Protein AF-A0A2L0F8C8-F1 (afdb_monomer_lite)

Sequence (276 aa):
MSGEAKLGRLFKSALGHYLERQRAKPGRITRTAYDDYVQSSTEVARAVSYPSLGALLGFYDQLAVEVITDQASAGVGPLSLQVHLAHSGDGFVWALKQPAPLTHADTLSLTGRTYLDIGFDDGAAPSMGVVRLELTLQAVAGPVRARVRVNVTANNLSEREFSVAVRKAQGQEPAVDAYDRCYPSGSRIHPAKVKHLLGYWSYTHKLHLDFENVAVIVPPGQMVCFNASDDYILVERGKVVWSSRAYWEQMYLKPHSGPKRTAEDPKPDAKLEYDD

Secondary structure (DSSP, 8-state):
--THHHHHHHHHHHHHHHHHHTTS-S--EEEEEEEEEEEESSSEEEEE--GGGHHHHHH-SEEEEEEEEEEEEEEES--EEEEEEEEESSSSS-EEPSS--SEEESS--SSS-EEPP-EEE-SSS---SEEEEEEEEE-SEEEEEEEEEEEEEEE-HHHHHHHHHHHHHTT----TT---EEEETT-EE-GGGGHHHHHHHHHTT--EEETTTTEEEPPTTEEEEE-TTS-EEEEETTEEEEEHHHHHHHHTT----SPPPPTTSPPP-GGGGS--

pLDDT: mean 73.41, std 19.13, range [30.48, 98.0]

Foldseek 3Di:
DDPVVVVVVVVCVVVVVVVVVVPPPQDKDKDWQDWFKFKDQKFKGKDKGDQVCFLVQLVFLKKKKKKKKDQKDDPDAFKKKFKFKWADLVVPDIDTDPPDDQWMDRHADNHGMDITPIGMRPSPDRGNRTMMIMMMIGGPIGIIMMGMIMMMIGGHLPVVVVVCVVCVVVVNHPPQPDQNAKAAAQGWAQCVLVVQCQVVCVVVVQWDADPVVNTTGHGPQWMWTAGPVSKIFIAGVNRTDDTPVVLVCVVVDDDDDDDDDDPPDDDRDPVSPPPD

Radius of gyration: 23.47 Å; chains: 1; bounding box: 48×79×63 Å

Structure (mmCIF, N/CA/C/O backbone):
data_AF-A0A2L0F8C8-F1
#
_entry.id   AF-A0A2L0F8C8-F1
#
loop_
_atom_site.group_PDB
_atom_site.id
_atom_site.type_symbol
_atom_site.label_atom_id
_atom_site.label_alt_id
_atom_site.label_comp_id
_atom_site.label_asym_id
_atom_site.label_entity_id
_atom_site.label_seq_id
_atom_site.pdbx_PDB_ins_code
_atom_site.Cartn_x
_atom_site.Cartn_y
_atom_site.Cartn_z
_atom_site.occupancy
_atom_site.B_iso_or_equiv
_atom_site.auth_seq_id
_atom_site.auth_comp_id
_atom_site.auth_asym_id
_atom_site.auth_atom_id
_atom_site.pdbx_PDB_model_num
ATOM 1 N N . MET A 1 1 ? -23.213 -44.391 9.505 1.00 51.56 1 MET A N 1
ATOM 2 C CA . MET A 1 1 ? -22.798 -43.350 10.475 1.00 51.56 1 MET A CA 1
ATOM 3 C C . MET A 1 1 ? -22.978 -41.990 9.814 1.00 51.56 1 MET A C 1
ATOM 5 O O . MET A 1 1 ? -22.459 -41.784 8.727 1.00 51.56 1 MET A O 1
ATOM 9 N N . SER A 1 2 ? -23.835 -41.164 10.420 1.00 49.12 2 SER A N 1
ATOM 10 C CA . SER A 1 2 ? -24.580 -40.040 9.824 1.00 49.12 2 SER A CA 1
ATOM 11 C C . SER A 1 2 ? -23.709 -38.842 9.403 1.00 49.12 2 SER A C 1
ATOM 13 O O . SER A 1 2 ? -22.845 -38.389 10.157 1.00 49.12 2 SER A O 1
ATOM 15 N N . GLY A 1 3 ? -23.980 -38.306 8.205 1.00 43.91 3 GLY A N 1
ATOM 16 C CA . GLY A 1 3 ? -23.366 -37.092 7.651 1.00 43.91 3 GLY A CA 1
ATOM 17 C C . GLY A 1 3 ? -23.665 -35.807 8.436 1.00 43.91 3 GLY A C 1
ATOM 18 O O . GLY A 1 3 ? -22.929 -34.829 8.300 1.00 43.91 3 GLY A O 1
ATOM 19 N N . GLU A 1 4 ? -24.651 -35.817 9.337 1.00 42.72 4 GLU A N 1
ATOM 20 C CA . GLU A 1 4 ? -24.971 -34.673 10.204 1.00 42.72 4 GLU A CA 1
ATOM 21 C C . GLU A 1 4 ? -23.859 -34.386 11.221 1.00 42.72 4 GLU A C 1
ATOM 23 O O . GLU A 1 4 ? -23.567 -33.230 11.533 1.00 42.72 4 GLU A O 1
ATOM 28 N N . ALA A 1 5 ? -23.144 -35.421 11.674 1.00 48.31 5 ALA A N 1
ATOM 29 C CA . ALA A 1 5 ? -22.034 -35.256 12.611 1.00 48.31 5 ALA A CA 1
ATOM 30 C C . ALA A 1 5 ? -20.822 -34.533 11.985 1.00 48.31 5 ALA A C 1
ATOM 32 O O . ALA A 1 5 ? -19.991 -33.976 12.708 1.00 48.31 5 ALA A O 1
ATOM 33 N N . LYS A 1 6 ? -20.715 -34.523 10.647 1.00 47.00 6 LYS A N 1
ATOM 34 C CA . LYS A 1 6 ? -19.622 -33.875 9.903 1.00 47.00 6 LYS A CA 1
ATOM 35 C C . LYS A 1 6 ? -19.911 -32.387 9.663 1.00 47.00 6 LYS A C 1
ATOM 37 O O . LYS A 1 6 ? -19.021 -31.560 9.851 1.00 47.00 6 LYS A O 1
ATOM 42 N N . LEU A 1 7 ? -21.168 -32.044 9.367 1.00 41.94 7 LEU A N 1
ATOM 43 C CA . LEU A 1 7 ? -21.651 -30.660 9.256 1.00 41.94 7 LEU A CA 1
ATOM 44 C C . LEU A 1 7 ? -21.596 -29.915 10.600 1.00 41.94 7 LEU A C 1
ATOM 46 O O . LEU A 1 7 ? -21.119 -28.783 10.654 1.00 41.94 7 LEU A O 1
ATOM 50 N N . GLY A 1 8 ? -21.961 -30.577 11.704 1.00 39.66 8 GLY A N 1
ATOM 51 C CA . GLY A 1 8 ? -21.869 -29.988 13.045 1.00 39.66 8 GLY A CA 1
ATOM 52 C C . GLY A 1 8 ? -20.437 -29.661 13.499 1.00 39.66 8 GLY A C 1
ATOM 53 O O . GLY A 1 8 ? -20.232 -28.704 14.248 1.00 39.66 8 GLY A O 1
ATOM 54 N N . ARG A 1 9 ? -19.422 -30.407 13.030 1.00 46.31 9 ARG A N 1
ATOM 55 C CA . ARG A 1 9 ? -18.002 -30.104 13.313 1.00 46.31 9 ARG A CA 1
ATOM 56 C C . ARG A 1 9 ? -17.468 -28.941 12.480 1.00 46.31 9 ARG A C 1
ATOM 58 O O . ARG A 1 9 ? -16.716 -28.132 13.014 1.00 46.31 9 ARG A O 1
ATOM 65 N N . LEU A 1 10 ? -17.880 -28.828 11.216 1.00 46.28 10 LEU A N 1
ATOM 66 C CA . LEU A 1 10 ? -17.498 -27.706 10.351 1.00 46.28 10 LEU A CA 1
ATOM 67 C C . LEU A 1 10 ? -18.102 -26.384 10.844 1.00 46.28 10 LEU A C 1
ATOM 69 O O . LEU A 1 10 ? -17.386 -25.391 10.939 1.00 46.28 10 LEU A O 1
ATOM 73 N N . PHE A 1 11 ? -19.368 -26.388 11.276 1.00 38.88 11 PHE A N 1
ATOM 74 C CA . PHE A 1 11 ? -20.002 -25.201 11.863 1.00 38.88 11 PHE A CA 1
ATOM 75 C C . PHE A 1 11 ? -19.351 -24.769 13.184 1.00 38.88 11 PHE A C 1
ATOM 77 O O . PHE A 1 11 ? -19.119 -23.581 13.388 1.00 38.88 11 PHE A O 1
ATOM 84 N N . LYS A 1 12 ? -18.987 -25.712 14.066 1.00 41.88 12 LYS A N 1
ATOM 85 C CA . LYS A 1 12 ? -18.274 -25.389 15.318 1.00 41.88 12 LYS A CA 1
ATOM 86 C C . LYS A 1 12 ? -16.856 -24.858 15.081 1.00 41.88 12 LYS A C 1
ATOM 88 O O . LYS A 1 12 ? -16.416 -23.997 15.833 1.00 41.88 12 LYS A O 1
ATOM 93 N N . SER A 1 13 ? -16.163 -25.322 14.040 1.00 51.50 13 SER A N 1
ATOM 94 C CA . SER A 1 13 ? -14.844 -24.804 13.644 1.00 51.50 13 SER A CA 1
ATOM 95 C C . SER A 1 13 ? -14.936 -23.394 13.051 1.00 51.50 13 SER A C 1
ATOM 97 O O . SER A 1 13 ? -14.179 -22.514 13.456 1.00 51.50 13 SER A O 1
ATOM 99 N N . ALA A 1 14 ? -15.900 -23.141 12.161 1.00 42.62 14 ALA A N 1
ATOM 100 C CA . ALA A 1 14 ? -16.107 -21.821 11.569 1.00 42.62 14 ALA A CA 1
ATOM 101 C C . ALA A 1 14 ? -16.567 -20.784 12.609 1.00 42.62 14 ALA A C 1
ATOM 103 O O . ALA A 1 14 ? -16.044 -19.672 12.634 1.00 42.62 14 ALA A O 1
ATOM 104 N N . LEU A 1 15 ? -17.483 -21.164 13.509 1.00 40.47 15 LEU A N 1
ATOM 105 C CA . LEU A 1 15 ? -17.946 -20.307 14.602 1.00 40.47 15 LEU A CA 1
ATOM 106 C C . LEU A 1 15 ? -16.853 -20.093 15.661 1.00 40.47 15 LEU A C 1
ATOM 108 O O . LEU A 1 15 ? -16.715 -18.989 16.175 1.00 40.47 15 LEU A O 1
ATOM 112 N N . GLY A 1 16 ? -16.036 -21.114 15.941 1.00 37.72 16 GLY A N 1
ATOM 113 C CA . GLY A 1 16 ? -14.858 -21.001 16.803 1.00 37.72 16 GLY A CA 1
ATOM 114 C C . GLY A 1 16 ? -13.851 -19.996 16.250 1.00 37.72 16 GLY A C 1
ATOM 115 O O . GLY A 1 16 ? -13.506 -19.042 16.937 1.00 37.72 16 GLY A O 1
ATOM 116 N N . HIS A 1 17 ? -13.487 -20.117 14.970 1.00 48.19 17 HIS A N 1
ATOM 117 C CA . HIS A 1 17 ? -12.633 -19.135 14.303 1.00 48.19 17 HIS A CA 1
ATOM 118 C C . HIS A 1 17 ? -13.279 -17.748 14.212 1.00 48.19 17 HIS A C 1
ATOM 120 O O . HIS A 1 17 ? -12.558 -16.763 14.269 1.00 48.19 17 HIS A O 1
ATOM 126 N N . TYR A 1 18 ? -14.601 -17.631 14.076 1.00 40.94 18 TYR A N 1
ATOM 127 C CA . TYR A 1 18 ? -15.303 -16.342 14.069 1.00 40.94 18 TYR A CA 1
ATOM 128 C C . TYR A 1 18 ? -15.310 -15.658 15.448 1.00 40.94 18 TYR A C 1
ATOM 130 O O . TYR A 1 18 ? -15.108 -14.451 15.556 1.00 40.94 18 TYR A O 1
ATOM 138 N N . LEU A 1 19 ? -15.483 -16.421 16.526 1.00 40.16 19 LEU A N 1
ATOM 139 C CA . LEU A 1 19 ? -15.428 -15.897 17.894 1.00 40.16 19 LEU A CA 1
ATOM 140 C C . LEU A 1 19 ? -13.991 -15.589 18.340 1.00 40.16 19 LEU A C 1
ATOM 142 O O . LEU A 1 19 ? -13.767 -14.673 19.129 1.00 40.16 19 LEU A O 1
ATOM 146 N N . GLU A 1 20 ? -13.007 -16.308 17.804 1.00 45.44 20 GLU A N 1
ATOM 147 C CA . GLU A 1 20 ? -11.587 -16.002 17.987 1.00 45.44 20 GLU A CA 1
ATOM 148 C C . GLU A 1 20 ? -11.155 -14.788 17.134 1.00 45.44 20 GLU A C 1
ATOM 150 O O . GLU A 1 20 ? -10.360 -13.975 17.606 1.00 45.44 20 GLU A O 1
ATOM 155 N N . ARG A 1 21 ? -11.775 -14.574 15.955 1.00 51.28 21 ARG A N 1
ATOM 156 C CA . ARG A 1 21 ? -11.678 -13.334 15.147 1.00 51.28 21 ARG A CA 1
ATOM 157 C C . ARG A 1 21 ? -12.181 -12.106 15.915 1.00 51.28 21 ARG A C 1
ATOM 159 O O . ARG A 1 21 ? -11.487 -11.102 15.944 1.00 51.28 21 ARG A O 1
ATOM 166 N N . GLN A 1 22 ? -13.299 -12.217 16.636 1.00 43.16 22 GLN A N 1
ATOM 167 C CA . GLN A 1 22 ? -13.868 -11.134 17.464 1.00 43.16 22 GLN A CA 1
ATOM 168 C C . GLN A 1 22 ? -12.985 -10.718 18.661 1.00 43.16 22 GLN A C 1
ATOM 170 O O . GLN A 1 22 ? -13.198 -9.660 19.254 1.00 43.16 22 GLN A O 1
ATOM 175 N N . ARG A 1 23 ? -12.000 -11.541 19.054 1.00 42.16 23 ARG A N 1
ATOM 176 C CA . ARG A 1 23 ? -11.032 -11.204 20.115 1.00 42.16 23 ARG A CA 1
ATOM 177 C C . ARG A 1 23 ? -9.806 -10.450 19.602 1.00 42.16 23 ARG A C 1
ATOM 179 O O . ARG A 1 23 ? -9.078 -9.878 20.419 1.00 42.16 23 ARG A O 1
ATOM 186 N N . ALA A 1 24 ? -9.568 -10.417 18.291 1.00 45.69 24 ALA A N 1
ATOM 187 C CA . ALA A 1 24 ? -8.575 -9.522 17.721 1.00 45.69 24 ALA A CA 1
ATOM 188 C C . ALA A 1 24 ? -9.103 -8.088 17.859 1.00 45.69 24 ALA A C 1
ATOM 190 O O . ALA A 1 24 ? -10.195 -7.767 17.403 1.00 45.69 24 ALA A O 1
ATOM 191 N N . LYS A 1 25 ? -8.360 -7.218 18.553 1.00 47.25 25 LYS A N 1
ATOM 192 C CA . LYS A 1 25 ? -8.719 -5.796 18.650 1.00 47.25 25 LYS A CA 1
ATOM 193 C C . LYS A 1 25 ? -8.956 -5.245 17.233 1.00 47.25 25 LYS A C 1
ATOM 195 O O . LYS A 1 25 ? -8.130 -5.560 16.375 1.00 47.25 25 LYS A O 1
ATOM 200 N N . PRO A 1 26 ? -9.983 -4.398 17.001 1.00 49.91 26 PRO A N 1
ATOM 201 C CA . PRO A 1 26 ? -10.123 -3.654 15.751 1.00 49.91 26 PRO A CA 1
ATOM 202 C C . PRO A 1 26 ? -8.857 -2.818 15.597 1.00 49.91 26 PRO A C 1
ATOM 204 O O . PRO A 1 26 ? -8.626 -1.842 16.313 1.00 49.91 26 PRO A O 1
ATOM 207 N N . GLY A 1 27 ? -7.949 -3.328 14.781 1.00 57.44 27 GLY A N 1
ATOM 208 C CA . GLY A 1 27 ? -6.543 -3.010 14.880 1.00 57.44 27 GLY A CA 1
ATOM 209 C C . GLY A 1 27 ? -6.015 -2.815 13.488 1.00 57.44 27 GLY A C 1
ATOM 210 O O . GLY A 1 27 ? -5.897 -3.768 12.721 1.00 57.44 27 GLY A O 1
ATOM 211 N N . ARG A 1 28 ? -5.682 -1.564 13.184 1.00 65.88 28 ARG A N 1
ATOM 212 C CA . ARG A 1 28 ? -4.847 -1.230 12.042 1.00 65.88 28 ARG A CA 1
ATOM 213 C C . ARG A 1 28 ? -3.575 -2.070 12.120 1.00 65.88 28 ARG A C 1
ATOM 215 O O . ARG A 1 28 ? -2.872 -2.024 13.132 1.00 65.88 28 ARG A O 1
ATOM 222 N N . ILE A 1 29 ? -3.260 -2.801 11.059 1.00 78.00 29 ILE A N 1
ATOM 223 C CA . ILE A 1 29 ? -1.969 -3.480 10.930 1.00 78.00 29 ILE A CA 1
ATOM 224 C C . ILE A 1 29 ? -1.134 -2.763 9.883 1.00 78.00 29 ILE A C 1
ATOM 226 O O . ILE A 1 29 ? -1.661 -2.340 8.862 1.00 78.00 29 ILE A O 1
ATOM 230 N N . THR A 1 30 ? 0.169 -2.641 10.123 1.00 81.62 30 THR A N 1
ATOM 231 C CA . THR A 1 30 ? 1.127 -2.206 9.102 1.00 81.62 30 THR A CA 1
ATOM 232 C C . THR A 1 30 ? 2.193 -3.284 8.951 1.00 81.62 30 THR A C 1
ATOM 234 O O . THR A 1 30 ? 2.799 -3.712 9.939 1.00 81.62 30 THR A O 1
ATOM 237 N N . ARG A 1 31 ? 2.386 -3.769 7.722 1.00 87.62 31 ARG A N 1
ATOM 238 C CA . ARG A 1 31 ? 3.306 -4.863 7.383 1.00 87.62 31 ARG A CA 1
ATOM 239 C C . ARG A 1 31 ? 3.990 -4.600 6.050 1.00 87.62 31 ARG A C 1
ATOM 241 O O . ARG A 1 31 ? 3.380 -4.068 5.132 1.00 87.62 31 ARG A O 1
ATOM 248 N N . THR A 1 32 ? 5.235 -5.040 5.927 1.00 92.50 32 THR A N 1
ATOM 249 C CA . THR A 1 32 ? 5.913 -5.108 4.631 1.00 92.50 32 THR A CA 1
ATOM 250 C C . THR A 1 32 ? 5.431 -6.352 3.891 1.00 92.50 32 THR A C 1
ATOM 252 O O . THR A 1 32 ? 5.627 -7.471 4.363 1.00 92.50 32 THR A O 1
ATOM 255 N N . ALA A 1 33 ? 4.760 -6.147 2.760 1.00 92.75 33 ALA A N 1
ATOM 256 C CA . ALA A 1 33 ? 4.186 -7.203 1.932 1.00 92.75 33 ALA A CA 1
ATOM 257 C C . ALA A 1 33 ? 5.151 -7.729 0.862 1.00 92.75 33 ALA A C 1
ATOM 259 O O . ALA A 1 33 ? 4.957 -8.834 0.353 1.00 92.75 33 ALA A O 1
ATOM 260 N N . TYR A 1 34 ? 6.182 -6.946 0.541 1.00 96.56 34 TYR A N 1
ATOM 261 C CA . TYR A 1 34 ? 7.245 -7.284 -0.402 1.00 96.56 34 TYR A CA 1
ATOM 262 C C . TYR A 1 34 ? 8.482 -6.414 -0.106 1.00 96.56 34 TYR A C 1
ATOM 264 O O . TYR A 1 34 ? 8.320 -5.227 0.171 1.00 96.56 34 TYR A O 1
ATOM 272 N N . ASP A 1 35 ? 9.695 -6.971 -0.127 1.00 97.06 35 ASP A N 1
ATOM 273 C CA . ASP A 1 35 ? 10.974 -6.225 -0.099 1.00 97.06 35 ASP A CA 1
ATOM 274 C C . ASP A 1 35 ? 12.034 -7.075 -0.798 1.00 97.06 35 ASP A C 1
ATOM 276 O O . ASP A 1 35 ? 12.758 -7.830 -0.152 1.00 97.06 35 ASP A O 1
ATOM 280 N N . ASP A 1 36 ? 12.053 -7.010 -2.126 1.00 98.00 36 ASP A N 1
ATOM 281 C CA . ASP A 1 36 ? 13.007 -7.751 -2.950 1.00 98.00 36 ASP A CA 1
ATOM 282 C C . ASP A 1 36 ? 13.162 -7.090 -4.331 1.00 98.00 36 ASP A C 1
ATOM 284 O O . ASP A 1 36 ? 12.543 -6.065 -4.638 1.00 98.00 36 ASP A O 1
ATOM 288 N N . TYR A 1 37 ? 14.000 -7.664 -5.187 1.00 97.69 37 TYR A N 1
ATOM 289 C CA . TYR A 1 37 ? 14.116 -7.279 -6.582 1.00 97.69 37 TYR A CA 1
ATOM 290 C C . TYR A 1 37 ? 12.960 -7.824 -7.414 1.00 97.69 37 TYR A C 1
ATOM 292 O O . TYR A 1 37 ? 12.584 -8.988 -7.320 1.00 97.69 37 TYR A O 1
ATOM 300 N N . VAL A 1 38 ? 12.439 -6.976 -8.292 1.00 97.56 38 VAL A N 1
ATOM 301 C CA . VAL A 1 38 ? 11.607 -7.368 -9.428 1.00 97.56 38 VAL A CA 1
ATOM 302 C C . VAL A 1 38 ? 12.488 -7.214 -10.661 1.00 97.56 38 VAL A C 1
ATOM 304 O O . VAL A 1 38 ? 12.920 -6.104 -10.970 1.00 97.56 38 VAL A O 1
ATOM 307 N N . GLN A 1 39 ? 12.838 -8.320 -11.319 1.00 97.75 39 GLN A N 1
ATOM 308 C CA . GLN A 1 39 ? 13.790 -8.302 -12.431 1.00 97.75 39 GLN A CA 1
ATOM 309 C C . GLN A 1 39 ? 13.471 -9.338 -13.507 1.00 97.75 39 GLN A C 1
ATOM 311 O O . GLN A 1 39 ? 12.926 -10.401 -13.213 1.00 97.75 39 GLN A O 1
ATOM 316 N N . SER A 1 40 ? 13.834 -9.022 -14.747 1.00 97.62 40 SER A N 1
ATOM 317 C CA . SER A 1 40 ? 13.716 -9.899 -15.911 1.00 97.62 40 SER A CA 1
ATOM 318 C C . SER A 1 40 ? 14.827 -9.595 -16.915 1.00 97.62 40 SER A C 1
ATOM 320 O O . SER A 1 40 ? 15.337 -8.476 -16.983 1.00 97.62 40 SER A O 1
ATOM 322 N N . SER A 1 41 ? 15.197 -10.592 -17.719 1.00 97.00 41 SER A N 1
ATOM 323 C CA . SER A 1 41 ? 16.043 -10.398 -18.903 1.00 97.00 41 SER A CA 1
ATOM 324 C C . SER A 1 41 ? 15.287 -9.765 -20.080 1.00 97.00 41 SER A C 1
ATOM 326 O O . SER A 1 41 ? 15.913 -9.377 -21.065 1.00 97.00 41 SER A O 1
ATOM 328 N N . THR A 1 42 ? 13.961 -9.659 -19.975 1.00 97.06 42 THR A N 1
ATOM 329 C CA . THR A 1 42 ? 13.048 -9.045 -20.947 1.00 97.06 42 THR A CA 1
ATOM 330 C C . THR A 1 42 ? 12.446 -7.752 -20.393 1.00 97.06 42 THR A C 1
ATOM 332 O O . THR A 1 42 ? 12.726 -7.358 -19.261 1.00 97.06 42 THR A O 1
ATOM 335 N N . GLU A 1 43 ? 11.587 -7.113 -21.184 1.00 96.19 43 GLU A N 1
ATOM 336 C CA . GLU A 1 43 ? 10.966 -5.817 -20.909 1.00 96.19 43 GLU A CA 1
ATOM 337 C C . GLU A 1 43 ? 9.880 -5.831 -19.832 1.00 96.19 43 GLU A C 1
ATOM 339 O O . GLU A 1 43 ? 9.435 -4.765 -19.412 1.00 96.19 43 GLU A O 1
ATOM 344 N N . VAL A 1 44 ? 9.466 -7.012 -19.363 1.00 97.31 44 VAL A N 1
ATOM 345 C CA . VAL A 1 44 ? 8.458 -7.174 -18.309 1.00 97.31 44 VAL A CA 1
ATOM 346 C C . VAL A 1 44 ? 8.973 -8.124 -17.236 1.00 97.31 44 VAL A C 1
ATOM 348 O O . VAL A 1 44 ? 9.382 -9.249 -17.521 1.00 97.31 44 VAL A O 1
ATOM 351 N N . ALA A 1 45 ? 8.874 -7.694 -15.981 1.00 97.62 45 ALA A N 1
ATOM 352 C CA . ALA A 1 45 ? 9.079 -8.519 -14.800 1.00 97.62 45 ALA A CA 1
ATOM 353 C C . ALA A 1 45 ? 7.823 -8.499 -13.922 1.00 97.62 45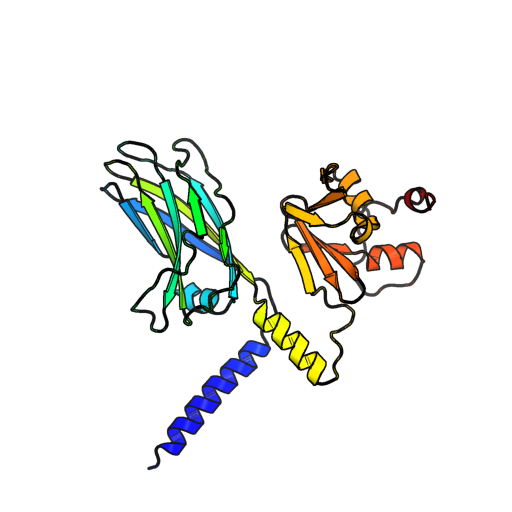 ALA A C 1
ATOM 355 O O . ALA A 1 45 ? 7.191 -7.458 -13.739 1.00 97.62 45 ALA A O 1
ATOM 356 N N . ARG A 1 46 ? 7.460 -9.659 -13.369 1.00 97.44 46 ARG A N 1
ATOM 357 C CA . ARG A 1 46 ? 6.299 -9.813 -12.485 1.00 97.44 46 ARG A CA 1
ATOM 358 C C . ARG A 1 46 ? 6.725 -10.387 -11.147 1.00 97.44 46 ARG A C 1
ATOM 360 O O . ARG A 1 46 ? 7.561 -11.285 -11.100 1.00 97.44 46 ARG A O 1
ATOM 367 N N . ALA A 1 47 ? 6.112 -9.899 -10.080 1.00 97.06 47 ALA A N 1
ATOM 368 C CA . ALA A 1 47 ? 6.283 -10.434 -8.739 1.00 97.06 47 ALA A CA 1
ATOM 369 C C . ALA A 1 47 ? 4.956 -10.409 -7.980 1.00 97.06 47 ALA A C 1
ATOM 371 O O . ALA A 1 47 ? 4.017 -9.705 -8.355 1.00 97.06 47 ALA A O 1
ATOM 372 N N . VAL A 1 48 ? 4.886 -11.186 -6.903 1.00 96.31 48 VAL A N 1
ATOM 373 C CA . VAL A 1 48 ? 3.733 -11.212 -6.003 1.00 96.31 48 VAL A CA 1
ATOM 374 C C . VAL A 1 48 ? 4.183 -11.002 -4.564 1.00 96.31 48 VAL A C 1
ATOM 376 O O . VAL A 1 48 ? 5.283 -11.409 -4.189 1.00 96.31 48 VAL A O 1
ATOM 379 N N . SER A 1 49 ? 3.332 -10.376 -3.749 1.00 94.12 49 SER A N 1
ATOM 380 C CA . SER A 1 49 ? 3.564 -10.252 -2.303 1.00 94.12 49 SER A CA 1
ATOM 381 C C . SER A 1 49 ? 3.742 -11.612 -1.620 1.00 94.12 49 SER A C 1
ATOM 383 O O . SER A 1 49 ? 3.262 -12.632 -2.119 1.00 94.12 49 SER A O 1
ATOM 385 N N . TYR A 1 50 ? 4.342 -11.621 -0.426 1.00 91.69 50 TYR A N 1
ATOM 386 C CA . TYR A 1 50 ? 4.550 -12.845 0.350 1.00 91.69 50 TYR A CA 1
ATOM 387 C C . TYR A 1 50 ? 3.243 -13.639 0.560 1.00 91.69 50 TYR A C 1
ATOM 389 O O . TYR A 1 50 ? 2.296 -13.103 1.145 1.00 91.69 50 TYR A O 1
ATOM 397 N N . PRO A 1 51 ? 3.183 -14.930 0.165 1.00 87.44 51 PRO A N 1
ATOM 398 C CA . PRO A 1 51 ? 1.966 -15.740 0.282 1.00 87.44 51 PRO A CA 1
ATOM 399 C C . PRO A 1 51 ? 1.439 -15.871 1.715 1.00 87.44 51 PRO A C 1
ATOM 401 O O . PRO A 1 51 ? 0.232 -15.955 1.929 1.00 87.44 51 PRO A O 1
ATOM 404 N N . SER A 1 52 ? 2.333 -15.836 2.709 1.00 83.88 52 SER A N 1
ATOM 405 C CA . SER A 1 52 ? 1.990 -15.905 4.136 1.00 83.88 52 SER A CA 1
ATOM 406 C C . SER A 1 52 ? 1.101 -14.754 4.608 1.00 83.88 52 SER A C 1
ATOM 408 O O . SER A 1 52 ? 0.419 -14.883 5.623 1.00 83.88 52 SER A O 1
ATOM 410 N N . LEU A 1 53 ? 1.078 -13.640 3.874 1.00 85.31 53 LEU A N 1
ATOM 411 C CA . LEU A 1 53 ? 0.228 -12.497 4.176 1.00 85.31 53 LEU A CA 1
ATOM 412 C C . LEU A 1 53 ? -1.130 -12.579 3.487 1.00 85.31 53 LEU A C 1
ATOM 414 O O . LEU A 1 53 ? -1.994 -11.777 3.813 1.00 85.31 53 LEU A O 1
ATOM 418 N N . GLY A 1 54 ? -1.366 -13.525 2.575 1.00 85.62 54 GLY A N 1
ATOM 419 C CA . GLY A 1 54 ? -2.534 -13.433 1.705 1.00 85.62 54 GLY A CA 1
ATOM 420 C C . GLY A 1 54 ? -3.874 -13.584 2.423 1.00 85.62 54 GLY A C 1
ATOM 421 O O . GLY A 1 54 ? -4.808 -12.825 2.164 1.00 85.62 54 GLY A O 1
ATOM 422 N N . ALA A 1 55 ? -3.953 -14.506 3.386 1.00 82.69 55 ALA A N 1
ATOM 423 C CA . ALA A 1 55 ? -5.127 -14.646 4.249 1.00 82.69 55 ALA A CA 1
ATOM 424 C C . ALA A 1 55 ? -5.280 -13.453 5.205 1.00 82.69 55 ALA A C 1
ATOM 426 O O . ALA A 1 55 ? -6.395 -13.044 5.512 1.00 82.69 55 ALA A O 1
ATOM 427 N N . LEU A 1 56 ? -4.159 -12.876 5.658 1.00 81.19 56 LEU A N 1
ATOM 428 C CA . LEU A 1 56 ? -4.175 -11.701 6.523 1.00 81.19 56 LEU A CA 1
ATOM 429 C C . LEU A 1 56 ? -4.663 -10.467 5.762 1.00 81.19 56 LEU A C 1
ATOM 431 O O . LEU A 1 56 ? -5.487 -9.741 6.285 1.00 81.19 56 LEU A O 1
ATOM 435 N N . LEU A 1 57 ? -4.189 -10.232 4.539 1.00 83.81 57 LEU A N 1
ATOM 436 C CA . LEU A 1 57 ? -4.624 -9.112 3.705 1.00 83.81 57 LEU A CA 1
ATOM 437 C C . LEU A 1 57 ? -6.081 -9.272 3.268 1.00 83.81 57 LEU A C 1
ATOM 439 O O . LEU A 1 57 ? -6.815 -8.293 3.263 1.00 83.81 57 LEU A O 1
ATOM 443 N N . GLY A 1 58 ? -6.510 -10.500 2.960 1.00 83.00 58 GLY A N 1
ATOM 444 C CA . GLY A 1 58 ? -7.898 -10.797 2.600 1.00 83.00 58 GLY A CA 1
ATOM 445 C C . GLY A 1 58 ? -8.889 -10.708 3.759 1.00 83.00 58 GLY A C 1
ATOM 446 O O . GLY A 1 58 ? -10.092 -10.686 3.513 1.00 83.00 58 GLY A O 1
ATOM 447 N N . PHE A 1 59 ? -8.404 -10.641 5.003 1.00 78.00 59 PHE A N 1
ATOM 448 C CA . PHE A 1 59 ? -9.240 -10.432 6.185 1.00 78.00 59 PHE A CA 1
ATOM 449 C C . PHE A 1 59 ? -9.782 -8.999 6.283 1.00 78.00 59 PHE A C 1
ATOM 451 O O . PHE A 1 59 ? -10.859 -8.796 6.838 1.00 78.00 59 PHE A O 1
ATOM 458 N N . TYR A 1 60 ? -9.042 -8.017 5.770 1.00 78.44 60 TYR A N 1
ATOM 459 C CA . TYR A 1 60 ? -9.393 -6.603 5.867 1.00 78.44 60 TYR A CA 1
ATOM 460 C C . TYR A 1 60 ? -10.165 -6.147 4.630 1.00 78.44 60 TYR A C 1
ATOM 462 O O . TYR A 1 60 ? -9.911 -6.620 3.521 1.00 78.44 60 TYR A O 1
ATOM 470 N N . ASP A 1 61 ? -11.103 -5.221 4.824 1.00 72.44 61 ASP A N 1
ATOM 471 C CA . ASP A 1 61 ? -11.884 -4.638 3.734 1.00 72.44 61 ASP A CA 1
ATOM 472 C C . ASP A 1 61 ? -11.166 -3.462 3.065 1.00 72.44 61 ASP A C 1
ATOM 474 O O . ASP A 1 61 ? -11.334 -3.263 1.867 1.00 72.44 61 ASP A O 1
ATOM 478 N N . GLN A 1 62 ? -10.323 -2.737 3.805 1.00 78.12 62 GLN A N 1
ATOM 479 C CA . GLN A 1 62 ? -9.573 -1.587 3.311 1.00 78.12 62 GLN A CA 1
ATOM 480 C C . GLN A 1 62 ? -8.067 -1.791 3.447 1.00 78.12 62 GLN A C 1
ATOM 482 O O . GLN A 1 62 ? -7.552 -2.161 4.508 1.00 78.12 62 GLN A O 1
ATOM 487 N N . LEU A 1 63 ? -7.339 -1.468 2.381 1.00 83.25 63 LEU A N 1
ATOM 488 C CA . LEU A 1 63 ? -5.883 -1.555 2.314 1.00 83.25 63 LEU A CA 1
ATOM 489 C C . LEU A 1 63 ? -5.317 -0.243 1.767 1.00 83.25 63 LEU A C 1
ATOM 491 O O . LEU A 1 63 ? -5.722 0.216 0.709 1.00 83.25 63 LEU A O 1
ATOM 495 N N . ALA A 1 64 ? -4.343 0.339 2.458 1.00 83.25 64 ALA A N 1
ATOM 496 C CA . ALA A 1 64 ? -3.503 1.417 1.950 1.00 83.25 64 ALA A CA 1
ATOM 497 C C . ALA A 1 64 ? -2.106 0.866 1.646 1.00 83.25 64 ALA A C 1
ATOM 499 O O . ALA A 1 64 ? -1.511 0.177 2.480 1.00 83.25 64 ALA A O 1
ATOM 500 N N . VAL A 1 65 ? -1.581 1.166 0.464 1.00 83.69 65 VAL A N 1
ATOM 501 C CA . VAL A 1 65 ? -0.358 0.579 -0.081 1.00 83.69 65 VAL A CA 1
ATOM 502 C C . VAL A 1 65 ? 0.641 1.684 -0.382 1.00 83.69 65 VAL A C 1
ATOM 504 O O . VAL A 1 65 ? 0.436 2.504 -1.268 1.00 83.69 65 VAL A O 1
ATOM 507 N N . GLU A 1 66 ? 1.744 1.687 0.355 1.00 84.94 66 GLU A N 1
ATOM 508 C CA . GLU A 1 66 ? 2.892 2.557 0.119 1.00 84.94 66 GLU A CA 1
ATOM 509 C C . GLU A 1 66 ? 3.972 1.754 -0.611 1.00 84.94 66 GLU A C 1
ATOM 511 O O . GLU A 1 66 ? 4.362 0.669 -0.164 1.00 84.94 66 GLU A O 1
ATOM 516 N N . VAL A 1 67 ? 4.470 2.292 -1.724 1.00 89.31 67 VAL A N 1
ATOM 517 C CA . VAL A 1 67 ? 5.491 1.634 -2.543 1.00 89.31 67 VAL A CA 1
ATOM 518 C C . VAL A 1 67 ? 6.722 2.520 -2.644 1.00 89.31 67 VAL A C 1
ATOM 520 O O . VAL A 1 67 ? 6.650 3.699 -2.990 1.00 89.31 67 VAL A O 1
ATOM 523 N N . ILE A 1 68 ? 7.869 1.918 -2.353 1.00 89.94 68 ILE A N 1
ATOM 524 C CA . ILE A 1 68 ? 9.182 2.536 -2.471 1.00 89.94 68 ILE A CA 1
ATOM 525 C C . ILE A 1 68 ? 9.979 1.710 -3.467 1.00 89.94 68 ILE A C 1
ATOM 527 O O . ILE A 1 68 ? 10.086 0.491 -3.326 1.00 89.94 68 ILE A O 1
ATOM 531 N N . THR A 1 69 ? 10.566 2.377 -4.451 1.00 94.81 69 THR A N 1
ATOM 532 C CA . THR A 1 69 ? 11.447 1.739 -5.429 1.00 94.81 69 THR A CA 1
ATOM 533 C C . THR A 1 69 ? 12.810 2.409 -5.423 1.00 94.81 69 THR A C 1
ATOM 535 O O . THR A 1 69 ? 12.909 3.632 -5.316 1.00 94.81 69 THR A O 1
ATOM 538 N N . ASP A 1 70 ? 13.872 1.619 -5.507 1.00 94.06 70 ASP A N 1
ATOM 539 C CA . ASP A 1 70 ? 15.225 2.111 -5.750 1.00 94.06 70 ASP A CA 1
ATOM 540 C C . ASP A 1 70 ? 16.017 1.127 -6.623 1.00 94.06 70 ASP A C 1
ATOM 542 O O . ASP A 1 70 ? 15.528 0.056 -6.993 1.00 94.06 70 ASP A O 1
ATOM 546 N N . GLN A 1 71 ? 17.227 1.532 -7.027 1.00 94.44 71 GLN A N 1
ATOM 547 C CA . GLN A 1 71 ? 18.115 0.731 -7.883 1.00 94.44 71 GLN A CA 1
ATOM 548 C C . GLN A 1 71 ? 17.428 0.259 -9.174 1.00 94.44 71 GLN A C 1
ATOM 550 O O . GLN A 1 71 ? 17.562 -0.896 -9.588 1.00 94.44 71 GLN A O 1
ATOM 555 N N . ALA A 1 72 ? 16.652 1.159 -9.776 1.00 95.19 72 ALA A N 1
ATOM 556 C CA . ALA A 1 72 ? 15.872 0.877 -10.962 1.00 95.19 72 ALA A CA 1
ATOM 557 C C . ALA A 1 72 ? 16.743 1.000 -12.225 1.00 95.19 72 ALA A C 1
ATOM 559 O O . ALA A 1 72 ? 17.503 1.952 -12.383 1.00 95.19 72 ALA A O 1
ATOM 560 N N . SER A 1 73 ? 16.636 0.038 -13.135 1.00 95.56 73 SER A N 1
ATOM 561 C CA . SER A 1 73 ? 17.347 0.016 -14.411 1.00 95.56 73 SER A CA 1
ATOM 562 C C . SER A 1 73 ? 16.460 -0.566 -15.504 1.00 95.56 73 SER A C 1
ATOM 564 O O . SER A 1 73 ? 15.778 -1.570 -15.280 1.00 95.56 73 SER A O 1
ATOM 566 N N . ALA A 1 74 ? 16.533 0.016 -16.696 1.00 95.69 74 ALA A N 1
ATOM 567 C CA . ALA A 1 74 ? 15.883 -0.481 -17.899 1.00 95.69 74 ALA A CA 1
ATOM 568 C C . ALA A 1 74 ? 16.889 -0.546 -19.049 1.00 95.69 74 ALA A C 1
ATOM 570 O O . ALA A 1 74 ? 17.759 0.319 -19.154 1.00 95.69 74 ALA A O 1
ATOM 571 N N . GLY A 1 75 ? 16.755 -1.553 -19.912 1.00 92.31 75 GLY A N 1
ATOM 572 C CA . GLY A 1 75 ? 17.533 -1.648 -21.143 1.00 92.31 75 GLY A CA 1
ATOM 573 C C . GLY A 1 75 ? 17.206 -0.508 -22.107 1.00 92.31 75 GLY A C 1
ATOM 574 O O . GLY A 1 75 ? 18.109 0.178 -22.580 1.00 92.31 75 GLY A O 1
ATOM 575 N N . VAL A 1 76 ? 15.915 -0.294 -22.384 1.00 93.56 76 VAL A N 1
ATOM 576 C CA . VAL A 1 76 ? 15.427 0.733 -23.312 1.00 93.56 76 VAL A CA 1
ATOM 577 C C . VAL A 1 76 ? 14.145 1.381 -22.785 1.00 93.56 76 VAL A C 1
ATOM 579 O O . VAL A 1 76 ? 13.175 0.696 -22.457 1.00 93.56 76 VAL A O 1
ATOM 582 N N . GLY A 1 77 ? 14.115 2.716 -22.812 1.00 90.88 77 GLY A N 1
ATOM 583 C CA . GLY A 1 77 ? 12.923 3.523 -22.541 1.00 90.88 77 GLY A CA 1
ATOM 584 C C . GLY A 1 77 ? 12.613 3.743 -21.054 1.00 90.88 77 GLY A C 1
ATOM 585 O O . GLY A 1 77 ? 13.380 3.317 -20.187 1.00 90.88 77 GLY A O 1
ATOM 586 N N . PRO A 1 78 ? 11.509 4.453 -20.751 1.00 92.88 78 PRO A N 1
ATOM 587 C CA . PRO A 1 78 ? 11.054 4.659 -19.381 1.00 92.88 78 PRO A CA 1
ATOM 588 C C . PRO A 1 78 ? 10.684 3.329 -18.723 1.00 92.88 78 PRO A C 1
ATOM 590 O O . PRO A 1 78 ? 10.185 2.414 -19.377 1.00 92.88 78 PRO A O 1
ATOM 593 N N . LEU A 1 79 ? 10.926 3.248 -17.417 1.00 94.25 79 LEU A N 1
ATOM 594 C CA . LEU A 1 79 ? 10.580 2.108 -16.579 1.00 94.25 79 LEU A CA 1
ATOM 595 C C . LEU A 1 79 ? 9.348 2.461 -15.750 1.00 94.25 79 LEU A C 1
ATOM 597 O O . LEU A 1 79 ? 9.361 3.468 -15.050 1.00 94.25 79 LEU A O 1
ATOM 601 N N . SER A 1 80 ? 8.318 1.631 -15.795 1.00 94.69 80 SER A N 1
ATOM 602 C CA . SER A 1 80 ? 7.059 1.809 -15.073 1.00 94.69 80 SER A CA 1
ATOM 603 C C . SER A 1 80 ? 6.859 0.693 -14.052 1.00 94.69 80 SER A C 1
ATOM 605 O O . SER A 1 80 ? 7.306 -0.437 -14.267 1.00 94.69 80 SER A O 1
ATOM 607 N N . LEU A 1 81 ? 6.190 1.000 -12.939 1.00 94.88 81 LEU A N 1
ATOM 608 C CA . LEU A 1 81 ? 5.746 0.007 -11.959 1.00 94.88 81 LEU A CA 1
ATOM 609 C C . LEU A 1 81 ? 4.250 0.163 -11.726 1.00 94.88 81 LEU A C 1
ATOM 611 O O . LEU A 1 81 ? 3.772 1.253 -11.417 1.00 94.88 81 LEU A O 1
ATOM 615 N N . GLN A 1 82 ? 3.535 -0.951 -11.812 1.00 94.62 82 GLN A N 1
ATOM 616 C CA . GLN A 1 82 ? 2.121 -1.044 -11.479 1.00 94.62 82 GLN A CA 1
ATOM 617 C C . GLN A 1 82 ? 1.930 -2.035 -10.337 1.00 94.62 82 GLN A C 1
ATOM 619 O O . GLN A 1 82 ? 2.481 -3.139 -10.370 1.00 94.62 82 GLN A O 1
ATOM 624 N N . VAL A 1 83 ? 1.118 -1.661 -9.350 1.00 93.25 83 VAL A N 1
ATOM 625 C CA . VAL A 1 83 ? 0.718 -2.550 -8.258 1.00 93.25 83 VAL A CA 1
ATOM 626 C C . VAL A 1 83 ? -0.787 -2.750 -8.299 1.00 93.25 83 VAL A C 1
ATOM 628 O O . VAL A 1 83 ? -1.569 -1.804 -8.209 1.00 93.25 83 VAL A O 1
ATOM 631 N N . HIS A 1 84 ? -1.185 -4.008 -8.419 1.00 93.19 84 HIS A N 1
ATOM 632 C CA . HIS A 1 84 ? -2.573 -4.432 -8.455 1.00 93.19 84 HIS A CA 1
ATOM 633 C C . HIS A 1 84 ? -2.918 -5.221 -7.201 1.00 93.19 84 HIS A C 1
ATOM 635 O O . HIS A 1 84 ? -2.086 -5.963 -6.678 1.00 93.19 84 HIS A O 1
ATOM 641 N N . LEU A 1 85 ? -4.165 -5.111 -6.753 1.00 91.44 85 LEU A N 1
ATOM 642 C CA . LEU A 1 85 ? -4.722 -6.069 -5.813 1.00 91.44 85 LEU A CA 1
ATOM 643 C C . LEU A 1 85 ? -5.333 -7.228 -6.601 1.00 91.44 85 LEU A C 1
ATOM 645 O O . LEU A 1 85 ? -6.178 -7.003 -7.465 1.00 91.44 85 LEU A O 1
ATOM 649 N N . ALA A 1 86 ? -4.947 -8.458 -6.289 1.00 92.69 86 ALA A N 1
ATOM 650 C CA . ALA A 1 86 ? -5.606 -9.650 -6.801 1.00 92.69 86 ALA A CA 1
ATOM 651 C C . ALA A 1 86 ? -6.237 -10.435 -5.651 1.00 92.69 86 ALA A C 1
ATOM 653 O O . ALA A 1 86 ? -5.647 -10.559 -4.577 1.00 92.69 86 ALA A O 1
ATOM 654 N N . HIS A 1 87 ? -7.426 -10.982 -5.876 1.00 91.44 87 HIS A N 1
ATOM 655 C CA . HIS A 1 87 ? -8.146 -11.794 -4.901 1.00 91.44 87 HIS A CA 1
ATOM 656 C C . HIS A 1 87 ? -8.452 -13.194 -5.441 1.00 91.44 87 HIS A C 1
ATOM 658 O O . HIS A 1 87 ? -8.549 -13.418 -6.649 1.00 91.44 87 HIS A O 1
ATOM 664 N N . SER A 1 88 ? -8.584 -14.146 -4.527 1.00 90.31 88 SER A N 1
ATOM 665 C CA . SER A 1 88 ? -8.888 -15.538 -4.825 1.00 90.31 88 SER A CA 1
ATOM 666 C C . SER A 1 88 ? -9.715 -16.149 -3.698 1.00 90.31 88 SER A C 1
ATOM 668 O O . SER A 1 88 ? -9.520 -15.814 -2.527 1.00 90.31 88 SER A O 1
ATOM 670 N N . GLY A 1 89 ? -10.647 -17.033 -4.054 1.00 87.12 89 GLY A N 1
ATOM 671 C CA . GLY A 1 89 ? -11.394 -17.843 -3.088 1.00 87.12 89 GLY A CA 1
ATOM 672 C C . GLY A 1 89 ? -10.725 -19.180 -2.764 1.00 87.12 89 GLY A C 1
ATOM 673 O O . GLY A 1 89 ? -10.964 -19.743 -1.699 1.00 87.12 89 GLY A O 1
ATOM 674 N N . ASP A 1 90 ? -9.875 -19.680 -3.662 1.00 85.50 90 ASP A N 1
ATOM 675 C CA . ASP A 1 90 ? -9.253 -21.007 -3.582 1.00 85.50 90 ASP A CA 1
ATOM 676 C C . ASP A 1 90 ? -7.714 -20.970 -3.540 1.00 85.50 90 ASP A C 1
ATOM 678 O O . ASP A 1 90 ? -7.077 -21.988 -3.283 1.00 85.50 90 ASP A O 1
ATOM 682 N N . GLY A 1 91 ? -7.109 -19.800 -3.761 1.00 86.00 91 GLY A N 1
ATOM 683 C CA . GLY A 1 91 ? -5.663 -19.605 -3.863 1.00 86.00 91 GLY A CA 1
ATOM 684 C C . GLY A 1 91 ? -5.065 -20.010 -5.218 1.00 86.00 91 GLY A C 1
ATOM 685 O O . GLY A 1 91 ? -3.864 -19.820 -5.423 1.00 86.00 91 GLY A O 1
ATOM 686 N N . PHE A 1 92 ? -5.873 -20.523 -6.151 1.00 85.75 92 PHE A N 1
ATOM 687 C CA . PHE A 1 92 ? -5.436 -21.009 -7.463 1.00 85.75 92 PHE A CA 1
ATOM 688 C C . PHE A 1 92 ? -5.842 -20.057 -8.584 1.00 85.75 92 PHE A C 1
ATOM 690 O O . PHE A 1 92 ? -5.005 -19.697 -9.414 1.00 85.75 92 PHE A O 1
ATOM 697 N N . VAL A 1 93 ? -7.102 -19.617 -8.594 1.00 90.75 93 VAL A N 1
ATOM 698 C CA . VAL A 1 93 ? -7.618 -18.676 -9.592 1.00 90.75 93 VAL A CA 1
ATOM 699 C C . VAL A 1 93 ? -7.616 -17.279 -8.998 1.00 90.75 93 VAL A C 1
ATOM 701 O O . VAL A 1 93 ? -8.252 -17.021 -7.977 1.00 90.75 93 VAL A O 1
ATOM 704 N N . TRP A 1 94 ? -6.887 -16.376 -9.646 1.00 92.56 94 TRP A N 1
ATOM 705 C CA . TRP A 1 94 ? -6.703 -15.004 -9.191 1.00 92.56 94 TRP A CA 1
ATOM 706 C C . TRP A 1 94 ? -7.384 -14.047 -10.157 1.00 92.56 94 TRP A C 1
ATOM 708 O O . TRP A 1 94 ? -7.145 -14.102 -11.363 1.00 92.56 94 TRP A O 1
ATOM 718 N N . ALA A 1 95 ? -8.222 -13.169 -9.616 1.00 91.19 95 ALA A N 1
ATOM 719 C CA . ALA A 1 95 ? -8.830 -12.072 -10.354 1.00 91.19 95 ALA A CA 1
ATOM 720 C C . ALA A 1 95 ? -8.298 -10.740 -9.822 1.00 91.19 95 ALA A C 1
ATOM 722 O O . ALA A 1 95 ? -8.039 -10.601 -8.626 1.00 91.19 95 ALA A O 1
ATOM 723 N N . LEU A 1 96 ? -8.125 -9.760 -10.705 1.00 90.69 96 LEU A N 1
ATOM 724 C CA . LEU A 1 96 ? -7.756 -8.408 -10.297 1.00 90.69 96 LEU A CA 1
ATOM 725 C C . LEU A 1 96 ? -8.974 -7.710 -9.694 1.00 90.69 96 LEU A C 1
ATOM 727 O O . LEU A 1 96 ? -10.046 -7.690 -10.303 1.00 90.69 96 LEU A O 1
ATOM 731 N N . LYS A 1 97 ? -8.800 -7.113 -8.516 1.00 85.62 97 LYS A N 1
ATOM 732 C CA . LYS A 1 97 ? -9.823 -6.275 -7.896 1.00 85.62 97 LYS A CA 1
ATOM 733 C C . LYS A 1 97 ? -9.887 -4.943 -8.645 1.00 85.62 97 LYS A C 1
ATOM 735 O O . LYS A 1 97 ? -8.851 -4.354 -8.944 1.00 85.62 97 LYS A O 1
ATOM 740 N N . GLN A 1 98 ? -11.097 -4.499 -8.969 1.00 79.00 98 GLN A N 1
ATOM 741 C CA . GLN A 1 98 ? -11.346 -3.243 -9.676 1.00 79.00 98 GLN A CA 1
ATOM 742 C C . GLN A 1 98 ? -11.826 -2.152 -8.706 1.00 79.00 98 GLN A C 1
ATOM 744 O O . GLN A 1 98 ? -12.526 -2.490 -7.747 1.00 79.00 98 GLN A O 1
ATOM 749 N N . PRO A 1 99 ? -11.518 -0.871 -8.980 1.00 68.75 99 PRO A N 1
ATOM 750 C CA . PRO A 1 99 ? -10.704 -0.388 -10.101 1.00 68.75 99 PRO A CA 1
ATOM 751 C C . PRO A 1 99 ? -9.201 -0.648 -9.887 1.00 68.75 99 PRO A C 1
ATOM 753 O O . PRO A 1 99 ? -8.680 -0.499 -8.787 1.00 68.75 99 PRO A O 1
ATOM 756 N N . ALA A 1 100 ? -8.508 -1.055 -10.950 1.00 69.19 100 ALA A N 1
ATOM 757 C CA . ALA A 1 100 ? -7.064 -1.287 -10.968 1.00 69.19 100 ALA A CA 1
ATOM 758 C C . ALA A 1 100 ? -6.357 -0.292 -11.906 1.00 69.19 100 ALA A C 1
ATOM 760 O O . ALA A 1 100 ? -6.948 0.073 -12.926 1.00 69.19 100 ALA A O 1
ATOM 761 N N . PRO A 1 101 ? -5.090 0.091 -11.642 1.00 71.44 101 PRO A N 1
ATOM 762 C CA . PRO A 1 101 ? -4.203 -0.341 -10.548 1.00 71.44 101 PRO A CA 1
ATOM 763 C C . PRO A 1 101 ? -4.436 0.410 -9.221 1.00 71.44 101 PRO A C 1
ATOM 765 O O . PRO A 1 101 ? -4.955 1.520 -9.222 1.00 71.44 101 PRO A O 1
ATOM 768 N N . LEU A 1 102 ? -3.985 -0.163 -8.093 1.00 75.75 102 LEU A N 1
ATOM 769 C CA . LEU A 1 102 ? -4.005 0.527 -6.790 1.00 75.75 102 LEU A CA 1
ATOM 770 C C . LEU A 1 102 ? -3.050 1.721 -6.780 1.00 75.75 102 LEU A C 1
ATOM 772 O O . LEU A 1 102 ? -3.364 2.773 -6.239 1.00 75.75 102 LEU A O 1
ATOM 776 N N . THR A 1 103 ? -1.860 1.537 -7.347 1.00 74.38 103 THR A N 1
ATOM 777 C CA . THR A 1 103 ? -0.870 2.597 -7.542 1.00 74.38 103 THR A CA 1
ATOM 778 C C . THR A 1 103 ? -0.056 2.304 -8.797 1.00 74.38 103 THR A C 1
ATOM 780 O O . THR A 1 103 ? 0.156 1.139 -9.162 1.00 74.38 103 THR A O 1
ATOM 783 N N . HIS A 1 104 ? 0.363 3.364 -9.480 1.00 81.94 104 HIS A N 1
ATOM 784 C CA . HIS A 1 104 ? 1.162 3.295 -10.693 1.00 81.94 104 HIS A CA 1
ATOM 785 C C . HIS A 1 104 ? 2.157 4.454 -10.739 1.00 81.94 104 HIS A C 1
ATOM 787 O O . HIS A 1 104 ? 1.879 5.548 -10.256 1.00 81.94 104 HIS A O 1
ATOM 793 N N . ALA A 1 105 ? 3.318 4.203 -11.334 1.00 78.38 105 ALA A N 1
ATOM 794 C CA . ALA A 1 105 ? 4.229 5.246 -11.776 1.00 78.38 105 ALA A CA 1
ATOM 795 C C . ALA A 1 105 ? 4.646 4.964 -13.215 1.00 78.38 105 ALA A C 1
ATOM 797 O O . ALA A 1 105 ? 5.234 3.917 -13.497 1.00 78.38 105 ALA A O 1
ATOM 798 N N . ASP A 1 106 ? 4.377 5.922 -14.100 1.00 77.19 106 ASP A N 1
ATOM 799 C CA . ASP A 1 106 ? 4.701 5.823 -15.526 1.00 77.19 106 ASP A CA 1
ATOM 800 C C . ASP A 1 106 ? 6.205 5.945 -15.789 1.00 77.19 106 ASP A C 1
ATOM 802 O O . ASP A 1 106 ? 6.708 5.513 -16.826 1.00 77.19 106 ASP A O 1
ATOM 806 N N . THR A 1 107 ? 6.956 6.546 -14.861 1.00 87.25 107 THR A N 1
ATOM 807 C CA . THR A 1 107 ? 8.413 6.659 -14.960 1.00 87.25 107 THR A CA 1
ATOM 808 C C . THR A 1 107 ? 9.068 6.629 -13.582 1.00 87.25 107 THR A C 1
ATOM 810 O O . THR A 1 107 ? 8.923 7.549 -12.778 1.00 87.25 107 THR A O 1
ATOM 813 N N . LEU A 1 108 ? 9.825 5.567 -13.317 1.00 89.31 108 LEU A N 1
ATOM 814 C CA . LEU A 1 108 ? 10.691 5.429 -12.154 1.00 89.31 108 LEU A CA 1
ATOM 815 C C . LEU A 1 108 ? 12.007 6.183 -12.358 1.00 89.31 108 LEU A C 1
ATOM 817 O O . LEU A 1 108 ? 12.538 6.279 -13.467 1.00 89.31 108 LEU A O 1
ATOM 821 N N . SER A 1 109 ? 12.576 6.672 -11.260 1.00 87.88 109 SER A N 1
ATOM 822 C CA . SER A 1 109 ? 13.917 7.247 -11.258 1.00 87.88 109 SER A CA 1
ATOM 823 C C . SER A 1 109 ? 14.957 6.142 -11.432 1.00 87.88 109 SER A C 1
ATOM 825 O O . SER A 1 109 ? 15.021 5.213 -10.631 1.00 87.88 109 SER A O 1
ATOM 827 N N . LEU A 1 110 ? 15.808 6.267 -12.453 1.00 87.38 110 LEU A N 1
ATOM 828 C CA . LEU A 1 110 ? 16.921 5.335 -12.685 1.00 87.38 110 LEU A CA 1
ATOM 829 C C . LEU A 1 110 ? 18.156 5.646 -11.822 1.00 87.38 110 LEU A C 1
ATOM 831 O O . LEU A 1 110 ? 19.062 4.828 -11.702 1.00 87.38 110 LEU A O 1
ATOM 835 N N . THR A 1 111 ? 18.223 6.843 -11.236 1.00 83.44 111 THR A N 1
ATOM 836 C 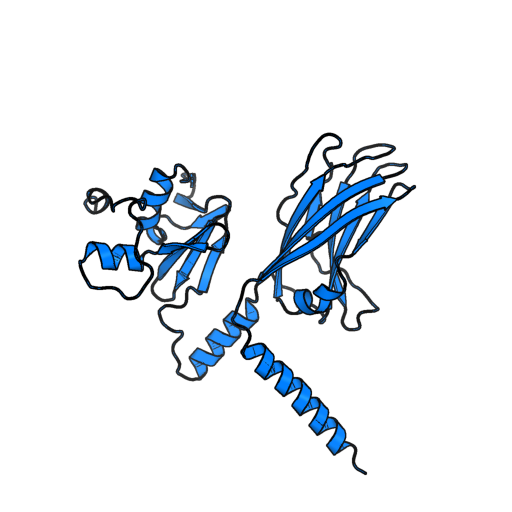CA . THR A 1 111 ? 19.391 7.330 -10.480 1.00 83.44 111 THR A CA 1
ATOM 837 C C . THR A 1 111 ? 19.112 7.519 -8.993 1.00 83.44 111 THR A C 1
ATOM 839 O O . THR A 1 111 ? 20.042 7.739 -8.219 1.00 83.44 111 THR A O 1
ATOM 842 N N . GLY A 1 112 ? 17.850 7.431 -8.575 1.00 84.00 112 GLY A N 1
ATOM 843 C CA . GLY A 1 112 ? 17.421 7.711 -7.213 1.00 84.00 112 GLY A CA 1
ATOM 844 C C . GLY A 1 112 ? 16.311 6.787 -6.733 1.00 84.00 112 GLY A C 1
ATOM 845 O O . GLY A 1 112 ? 15.988 5.773 -7.348 1.00 84.00 112 GLY A O 1
ATOM 846 N N . ARG A 1 113 ? 15.745 7.145 -5.581 1.00 86.69 113 ARG A N 1
ATOM 847 C CA . ARG A 1 113 ? 14.581 6.473 -5.008 1.00 86.69 113 ARG A CA 1
ATOM 848 C C . ARG A 1 113 ? 13.307 7.147 -5.508 1.00 86.69 113 ARG A C 1
ATOM 850 O O . ARG A 1 113 ? 13.202 8.369 -5.437 1.00 86.69 113 ARG A O 1
ATOM 857 N N . THR A 1 114 ? 12.330 6.353 -5.927 1.00 84.75 114 THR A N 1
ATOM 858 C CA . THR A 1 114 ? 10.985 6.827 -6.266 1.00 84.75 114 THR A CA 1
ATOM 859 C C . THR A 1 114 ? 9.999 6.356 -5.204 1.00 84.75 114 THR A C 1
ATOM 861 O O . THR A 1 114 ? 9.905 5.161 -4.910 1.00 84.75 114 THR A O 1
ATOM 864 N N . TYR A 1 115 ? 9.277 7.313 -4.626 1.00 80.19 115 TYR A N 1
ATOM 865 C CA . TYR A 1 115 ? 8.120 7.077 -3.769 1.00 80.19 115 TYR A CA 1
ATOM 866 C C . TYR A 1 115 ? 6.883 7.197 -4.650 1.00 80.19 115 TYR A C 1
ATOM 868 O O . TYR A 1 115 ? 6.736 8.203 -5.342 1.00 80.19 115 TYR A O 1
ATOM 876 N N . LEU A 1 116 ? 6.050 6.164 -4.672 1.00 77.31 116 LEU A N 1
ATOM 877 C CA . LEU A 1 116 ? 4.791 6.208 -5.407 1.00 77.31 116 LEU A CA 1
ATOM 878 C C . LEU A 1 116 ? 3.698 6.774 -4.502 1.00 77.31 116 LEU A C 1
ATOM 880 O O . LEU A 1 116 ? 3.772 6.640 -3.275 1.00 77.31 116 LEU A O 1
ATOM 884 N N . ASP A 1 117 ? 2.666 7.345 -5.120 1.00 70.75 117 ASP A N 1
ATOM 885 C CA . ASP A 1 117 ? 1.456 7.733 -4.405 1.00 70.75 117 ASP A CA 1
ATOM 886 C C . ASP A 1 117 ? 0.858 6.526 -3.682 1.00 70.75 117 ASP A C 1
ATOM 888 O O . ASP A 1 117 ? 0.879 5.389 -4.177 1.00 70.75 117 ASP A O 1
ATOM 892 N N . ILE A 1 118 ? 0.336 6.784 -2.482 1.00 69.44 118 ILE A N 1
ATOM 893 C CA . ILE A 1 118 ? -0.288 5.751 -1.661 1.00 69.44 118 ILE A CA 1
ATOM 894 C C . ILE A 1 118 ? -1.553 5.286 -2.379 1.00 69.44 118 ILE A C 1
ATOM 896 O O . ILE A 1 118 ? -2.537 6.019 -2.459 1.00 69.44 118 ILE A O 1
ATOM 900 N N . GLY A 1 119 ? -1.523 4.051 -2.873 1.00 70.69 119 GLY A N 1
ATOM 901 C CA . GLY A 1 119 ? -2.701 3.401 -3.426 1.00 70.69 119 GLY A CA 1
ATOM 902 C C . GLY A 1 119 ? -3.665 3.006 -2.318 1.00 70.69 119 GLY A C 1
ATOM 903 O O . GLY A 1 119 ? -3.223 2.635 -1.227 1.00 70.69 119 GLY A O 1
ATOM 904 N N . PHE A 1 120 ? -4.968 3.057 -2.575 1.00 75.69 120 PHE A N 1
ATOM 905 C CA . PHE A 1 120 ? -5.964 2.639 -1.594 1.00 75.69 120 PHE A CA 1
ATOM 906 C C . PHE A 1 120 ? -7.041 1.749 -2.209 1.00 75.69 120 PHE A C 1
ATOM 908 O O . PHE A 1 120 ? -7.463 1.934 -3.345 1.00 75.69 120 PHE A O 1
ATOM 915 N N . ASP A 1 121 ? -7.464 0.775 -1.417 1.00 76.44 121 ASP A N 1
ATOM 916 C CA . ASP A 1 121 ? -8.650 -0.040 -1.611 1.00 76.44 121 ASP A CA 1
ATOM 917 C C . ASP A 1 121 ? -9.733 0.512 -0.680 1.00 76.44 121 ASP A C 1
ATOM 919 O O . ASP A 1 121 ? -9.571 0.494 0.545 1.00 76.44 121 ASP A O 1
ATOM 923 N N . ASP A 1 122 ? -10.797 1.063 -1.261 1.00 69.69 122 ASP A N 1
ATOM 924 C CA . ASP A 1 122 ? -11.897 1.697 -0.527 1.00 69.69 122 ASP A CA 1
ATOM 925 C C . ASP A 1 122 ? -12.812 0.688 0.181 1.00 69.69 122 ASP A C 1
ATOM 927 O O . ASP A 1 122 ? -13.600 1.073 1.051 1.00 69.69 122 ASP A O 1
ATOM 931 N N . GLY A 1 123 ? -12.669 -0.599 -0.147 1.00 70.00 123 GLY A N 1
ATOM 932 C CA . GLY A 1 123 ? -13.477 -1.683 0.392 1.00 70.00 123 GLY A CA 1
ATOM 933 C C . GLY A 1 123 ? -14.863 -1.808 -0.235 1.00 70.00 123 GLY A C 1
ATOM 934 O O . GLY A 1 123 ? -15.659 -2.613 0.242 1.00 70.00 123 GLY A O 1
ATOM 935 N N . ALA A 1 124 ? -15.159 -1.085 -1.323 1.00 64.06 124 ALA A N 1
ATOM 936 C CA . ALA A 1 124 ? -16.462 -1.146 -1.990 1.00 64.06 124 ALA A CA 1
ATOM 937 C C . ALA A 1 124 ? -16.766 -2.539 -2.572 1.00 64.06 124 ALA A C 1
ATOM 939 O O . ALA A 1 124 ? -17.924 -2.955 -2.639 1.00 64.06 124 ALA A O 1
ATOM 940 N N . ALA A 1 125 ? -15.726 -3.281 -2.969 1.00 66.75 125 ALA A N 1
ATOM 941 C CA . ALA A 1 125 ? -15.834 -4.665 -3.416 1.00 66.75 125 ALA A CA 1
ATOM 942 C C . ALA A 1 125 ? -15.231 -5.622 -2.369 1.00 66.75 125 ALA A C 1
ATOM 944 O O . ALA A 1 125 ? -14.045 -5.512 -2.058 1.00 66.75 125 ALA A O 1
ATOM 945 N N . PRO A 1 126 ? -15.979 -6.598 -1.830 1.00 66.62 126 PRO A N 1
ATOM 946 C CA . PRO A 1 126 ? -15.411 -7.565 -0.899 1.00 66.62 126 PRO A CA 1
ATOM 947 C C . PRO A 1 126 ? -14.420 -8.514 -1.595 1.00 66.62 126 PRO A C 1
ATOM 949 O O . PRO A 1 126 ? -14.598 -8.923 -2.745 1.00 66.62 126 PRO A O 1
ATOM 952 N N . SER A 1 127 ? -13.359 -8.889 -0.881 1.00 73.12 127 SER A N 1
ATOM 953 C CA . SER A 1 127 ? -12.373 -9.868 -1.350 1.00 73.12 127 SER A CA 1
ATOM 954 C C . SER A 1 127 ? -12.892 -11.302 -1.190 1.00 73.12 127 SER A C 1
ATOM 956 O O . SER A 1 127 ? -13.577 -11.614 -0.221 1.00 73.12 127 SER A O 1
ATOM 958 N N . MET A 1 128 ? -12.528 -12.210 -2.105 1.00 69.75 128 MET A N 1
ATOM 959 C CA . MET A 1 128 ? -13.004 -13.609 -2.093 1.00 69.75 128 MET A CA 1
ATOM 960 C C . MET A 1 128 ? -12.389 -14.495 -0.986 1.00 69.75 128 MET A C 1
ATOM 962 O O . MET A 1 128 ? -12.740 -15.666 -0.880 1.00 69.75 128 MET A O 1
ATOM 966 N N . GLY A 1 129 ? -11.508 -13.948 -0.142 1.00 76.75 129 GLY A N 1
ATOM 967 C CA . GLY A 1 129 ? -10.963 -14.614 1.047 1.00 76.75 129 GLY A CA 1
ATOM 968 C C . GLY A 1 129 ? -9.442 -14.525 1.161 1.00 76.75 129 GLY A C 1
ATOM 969 O O . GLY A 1 129 ? -8.924 -14.263 2.244 1.00 76.75 129 GLY A O 1
ATOM 970 N N . VAL A 1 130 ? -8.719 -14.682 0.050 1.00 88.62 130 VAL A N 1
ATOM 971 C CA . VAL A 1 130 ? -7.258 -14.521 -0.009 1.00 88.62 130 VAL A CA 1
ATOM 972 C C . VAL A 1 130 ? -6.922 -13.384 -0.962 1.00 88.62 130 VAL A C 1
ATOM 974 O O . VAL A 1 130 ? -7.498 -13.281 -2.043 1.00 88.62 130 VAL A O 1
ATOM 977 N N . VAL A 1 131 ? -5.987 -12.525 -0.565 1.00 90.88 131 VAL A N 1
ATOM 978 C CA . VAL A 1 131 ? -5.548 -11.365 -1.347 1.00 90.88 131 VAL A CA 1
ATOM 979 C C . VAL A 1 131 ? -4.043 -11.425 -1.576 1.00 90.88 131 VAL A C 1
ATOM 981 O O . VAL A 1 131 ? -3.299 -11.883 -0.718 1.00 90.88 131 VAL A O 1
ATOM 984 N N . ARG A 1 132 ? -3.565 -10.947 -2.721 1.00 93.81 132 ARG A N 1
ATOM 985 C CA . ARG A 1 132 ? -2.144 -10.696 -2.974 1.00 93.81 132 ARG A CA 1
ATOM 986 C C . ARG A 1 132 ? -1.969 -9.377 -3.705 1.00 93.81 132 ARG A C 1
ATOM 988 O O . ARG A 1 132 ? -2.883 -8.910 -4.379 1.00 93.81 132 ARG A O 1
ATOM 995 N N . LEU A 1 133 ? -0.777 -8.809 -3.605 1.00 94.06 133 LEU A N 1
ATOM 996 C CA . LEU A 1 133 ? -0.359 -7.725 -4.481 1.00 94.06 133 LEU A CA 1
ATOM 997 C C . LEU A 1 133 ? 0.361 -8.319 -5.685 1.00 94.06 133 LEU A C 1
ATOM 999 O O . LEU A 1 133 ? 1.269 -9.131 -5.507 1.00 94.06 133 LEU A O 1
ATOM 1003 N N . GLU A 1 134 ? -0.032 -7.908 -6.884 1.00 95.62 134 GLU A N 1
ATOM 1004 C CA . GLU A 1 134 ? 0.668 -8.221 -8.127 1.00 95.62 134 GLU A CA 1
ATOM 1005 C C . GLU A 1 134 ? 1.444 -6.994 -8.586 1.00 95.62 134 GLU A C 1
ATOM 1007 O O . GLU A 1 134 ? 0.875 -5.928 -8.822 1.00 95.62 134 GLU A O 1
ATOM 1012 N N . LEU A 1 135 ? 2.758 -7.152 -8.695 1.00 96.38 135 LEU A N 1
ATOM 1013 C CA . LEU A 1 135 ? 3.672 -6.114 -9.132 1.00 96.38 135 LEU A CA 1
ATOM 1014 C C . LEU A 1 135 ? 4.066 -6.398 -10.577 1.00 96.38 135 LEU A C 1
ATOM 1016 O O . LEU A 1 135 ? 4.533 -7.496 -10.883 1.00 96.38 135 LEU A O 1
ATOM 1020 N N . THR A 1 136 ? 3.915 -5.404 -11.446 1.00 97.00 136 THR A N 1
ATOM 1021 C CA . THR A 1 136 ? 4.387 -5.463 -12.832 1.00 97.00 136 THR A CA 1
ATOM 1022 C C . THR A 1 136 ? 5.358 -4.321 -13.069 1.00 97.00 136 THR A C 1
ATOM 1024 O O . THR A 1 136 ? 4.975 -3.157 -13.004 1.00 97.00 136 THR A O 1
ATOM 1027 N N . LEU A 1 137 ? 6.616 -4.670 -13.321 1.00 96.88 137 LEU A N 1
ATOM 1028 C CA . LEU A 1 137 ? 7.668 -3.748 -13.724 1.00 96.88 137 LEU A CA 1
ATOM 1029 C C . LEU A 1 137 ? 7.840 -3.860 -15.243 1.00 96.88 137 LEU A C 1
ATOM 1031 O O . LEU A 1 137 ? 8.062 -4.966 -15.740 1.00 96.88 137 LEU A O 1
ATOM 1035 N N . GLN A 1 138 ? 7.737 -2.750 -15.970 1.00 97.12 138 GLN A N 1
ATOM 1036 C CA . GLN A 1 138 ? 7.744 -2.761 -17.434 1.00 97.12 138 GLN A CA 1
ATOM 1037 C C . GLN A 1 138 ? 8.540 -1.598 -18.029 1.00 97.12 138 GLN A C 1
ATOM 1039 O O . GLN A 1 138 ? 8.385 -0.460 -17.595 1.00 97.12 138 GLN A O 1
ATOM 1044 N N . ALA A 1 139 ? 9.335 -1.877 -19.061 1.00 96.25 139 ALA A N 1
ATOM 1045 C CA . ALA A 1 139 ? 9.975 -0.874 -19.912 1.00 96.25 139 ALA A CA 1
ATOM 1046 C C . ALA A 1 139 ? 9.564 -1.042 -21.384 1.00 96.25 139 ALA A C 1
ATOM 1048 O O . ALA A 1 139 ? 8.715 -1.871 -21.712 1.00 96.25 139 ALA A O 1
ATOM 1049 N N . VAL A 1 140 ? 10.156 -0.249 -22.282 1.00 94.81 140 VAL A N 1
ATOM 1050 C CA . VAL A 1 140 ? 9.867 -0.330 -23.725 1.00 94.81 140 VAL A CA 1
ATOM 1051 C C . VAL A 1 140 ? 10.482 -1.586 -24.341 1.00 94.81 140 VAL A C 1
ATOM 1053 O O . VAL A 1 140 ? 9.819 -2.271 -25.114 1.00 94.81 140 VAL A O 1
ATOM 1056 N N . ALA A 1 141 ? 11.745 -1.879 -24.022 1.00 94.69 141 ALA A N 1
ATOM 1057 C CA . ALA A 1 141 ? 12.439 -3.081 -24.482 1.00 94.69 141 ALA A CA 1
ATOM 1058 C C . ALA A 1 141 ? 13.642 -3.423 -23.580 1.00 94.69 141 ALA A C 1
ATOM 1060 O O . ALA A 1 141 ? 14.205 -2.556 -22.908 1.00 94.69 141 ALA A O 1
ATOM 1061 N N . GLY A 1 142 ? 14.094 -4.679 -23.631 1.00 95.44 142 GLY A N 1
ATOM 1062 C CA . GLY A 1 142 ? 15.320 -5.131 -22.963 1.00 95.44 142 GLY A CA 1
ATOM 1063 C C . GLY A 1 142 ? 15.162 -5.392 -21.460 1.00 95.44 142 GLY A C 1
ATOM 1064 O O . GLY A 1 142 ? 14.063 -5.274 -20.934 1.00 95.44 142 GLY A O 1
ATOM 1065 N N . PRO A 1 143 ? 16.244 -5.770 -20.757 1.00 97.25 143 PRO A N 1
ATOM 1066 C CA . PRO A 1 143 ? 16.173 -6.218 -19.369 1.00 97.25 143 PRO A CA 1
ATOM 1067 C C . PRO A 1 143 ? 15.690 -5.113 -18.426 1.00 97.25 143 PRO A C 1
ATOM 1069 O O . PRO A 1 143 ? 16.075 -3.950 -18.565 1.00 97.25 143 PRO A O 1
ATOM 1072 N N . VAL A 1 144 ? 14.900 -5.493 -17.424 1.00 97.81 144 VAL A N 1
ATOM 1073 C CA . VAL A 1 144 ? 14.401 -4.588 -16.381 1.00 97.81 144 VAL A CA 1
ATOM 1074 C C . VAL A 1 144 ? 14.773 -5.094 -14.997 1.00 97.81 144 VAL A C 1
ATOM 1076 O O . VAL A 1 144 ? 14.802 -6.299 -14.742 1.00 97.81 144 VAL A O 1
ATOM 1079 N N . ARG A 1 145 ? 15.050 -4.170 -14.078 1.00 97.62 145 ARG A N 1
ATOM 1080 C CA . ARG A 1 145 ? 15.328 -4.473 -12.672 1.00 97.62 145 ARG A CA 1
ATOM 1081 C C . ARG A 1 145 ? 14.956 -3.284 -11.804 1.00 97.62 145 ARG A C 1
ATOM 1083 O O . ARG A 1 145 ? 15.283 -2.158 -12.148 1.00 97.62 145 ARG A O 1
ATOM 1090 N N . ALA A 1 146 ? 14.329 -3.532 -10.665 1.00 97.19 146 ALA A N 1
ATOM 1091 C CA . ALA A 1 146 ? 14.186 -2.555 -9.594 1.00 97.19 146 ALA A CA 1
ATOM 1092 C C . ALA A 1 146 ? 14.124 -3.284 -8.254 1.00 97.19 146 ALA A C 1
ATOM 1094 O O . ALA A 1 146 ? 13.567 -4.380 -8.175 1.00 97.19 146 ALA A O 1
ATOM 1095 N N . ARG A 1 147 ? 14.667 -2.686 -7.194 1.00 97.38 147 ARG A N 1
ATOM 1096 C CA . ARG A 1 147 ? 14.354 -3.117 -5.834 1.00 97.38 147 ARG A CA 1
ATOM 1097 C C . ARG A 1 147 ? 13.058 -2.441 -5.416 1.00 97.38 147 ARG A C 1
ATOM 1099 O O . ARG A 1 147 ? 12.935 -1.220 -5.495 1.00 97.38 147 ARG A O 1
ATOM 1106 N N . VAL A 1 148 ? 12.091 -3.234 -4.975 1.00 96.88 148 VAL A N 1
ATOM 1107 C CA . VAL A 1 148 ? 10.763 -2.748 -4.608 1.00 96.88 148 VAL A CA 1
ATOM 1108 C C . VAL A 1 148 ? 10.471 -3.139 -3.171 1.00 96.88 148 VAL A C 1
ATOM 1110 O O . VAL A 1 148 ? 10.589 -4.303 -2.799 1.00 96.88 148 VAL A O 1
ATOM 1113 N N . ARG A 1 149 ? 10.048 -2.164 -2.368 1.00 96.38 149 ARG A N 1
ATOM 1114 C CA . ARG A 1 149 ? 9.467 -2.378 -1.046 1.00 96.38 149 ARG A CA 1
ATOM 1115 C C . ARG A 1 149 ? 8.016 -1.932 -1.064 1.00 96.38 149 ARG A C 1
ATOM 1117 O O . ARG A 1 149 ? 7.726 -0.795 -1.421 1.00 96.38 149 ARG A O 1
ATOM 1124 N N . VAL A 1 150 ? 7.124 -2.811 -0.622 1.00 93.25 150 VAL A N 1
ATOM 1125 C CA . VAL A 1 150 ? 5.701 -2.517 -0.474 1.00 93.25 150 VAL A CA 1
ATOM 1126 C C . VAL A 1 150 ? 5.297 -2.642 0.983 1.00 93.25 150 VAL A C 1
ATOM 1128 O O . VAL A 1 150 ? 5.384 -3.724 1.568 1.00 93.25 150 VAL A O 1
ATOM 1131 N N . ASN A 1 151 ? 4.828 -1.544 1.564 1.00 88.56 151 ASN A N 1
ATOM 1132 C CA . ASN A 1 151 ? 4.220 -1.521 2.884 1.00 88.56 151 ASN A CA 1
ATOM 1133 C C . ASN A 1 151 ? 2.704 -1.447 2.733 1.00 88.56 151 ASN A C 1
ATOM 1135 O O . ASN A 1 151 ? 2.178 -0.593 2.026 1.00 88.56 151 ASN A O 1
ATOM 1139 N N . VAL A 1 152 ? 2.000 -2.326 3.433 1.00 87.25 152 VAL A N 1
ATOM 1140 C CA . VAL A 1 152 ? 0.542 -2.344 3.464 1.00 87.25 152 VAL A CA 1
ATOM 1141 C C . VAL A 1 152 ? 0.077 -1.973 4.855 1.00 87.25 152 VAL A C 1
ATOM 1143 O O . VAL A 1 152 ? 0.539 -2.529 5.854 1.00 87.25 152 VAL A O 1
ATOM 1146 N N . THR A 1 153 ? -0.850 -1.028 4.910 1.00 82.75 153 THR A N 1
ATOM 1147 C CA . THR A 1 153 ? -1.635 -0.712 6.091 1.00 82.75 153 THR A CA 1
ATOM 1148 C C . THR A 1 153 ? -3.060 -1.191 5.868 1.00 82.75 153 THR A C 1
ATOM 1150 O O . THR A 1 153 ? -3.719 -0.704 4.960 1.00 82.75 153 THR A O 1
ATOM 1153 N N . ALA A 1 154 ? -3.542 -2.110 6.695 1.00 81.00 154 ALA A N 1
ATOM 1154 C CA . ALA A 1 154 ? -4.896 -2.637 6.583 1.00 81.00 154 ALA A CA 1
ATOM 1155 C C . ALA A 1 154 ? -5.814 -2.077 7.675 1.00 81.00 154 ALA A C 1
ATOM 1157 O O . ALA A 1 154 ? -5.365 -1.837 8.803 1.00 81.00 154 ALA A O 1
ATOM 1158 N N . ASN A 1 155 ? -7.084 -1.875 7.334 1.00 71.12 155 ASN A N 1
ATOM 1159 C CA . ASN A 1 155 ? -8.150 -1.408 8.216 1.00 71.12 155 ASN A CA 1
ATOM 1160 C C . ASN A 1 155 ? -9.410 -2.265 7.999 1.00 71.12 155 ASN A C 1
ATOM 1162 O O . ASN A 1 155 ? -9.591 -2.785 6.906 1.00 71.12 155 ASN A O 1
ATOM 1166 N N . ASN A 1 156 ? -10.231 -2.455 9.039 1.00 68.38 156 ASN A N 1
ATOM 1167 C CA . ASN A 1 156 ? -11.480 -3.223 8.945 1.00 68.38 156 ASN A CA 1
ATOM 1168 C C . ASN A 1 156 ? -12.679 -2.320 9.269 1.00 68.38 156 ASN A C 1
ATOM 1170 O O . ASN A 1 156 ? -13.081 -2.218 10.432 1.00 68.38 156 ASN A O 1
ATOM 1174 N N . LEU A 1 157 ? -13.194 -1.598 8.272 1.00 63.69 157 LEU A N 1
ATOM 1175 C CA . LEU A 1 157 ? -14.301 -0.653 8.442 1.00 63.69 157 LEU A CA 1
ATOM 1176 C C . LEU A 1 157 ? -15.606 -1.398 8.749 1.00 63.69 157 LEU A C 1
ATOM 1178 O O . LEU A 1 157 ? -16.287 -1.073 9.714 1.00 63.69 157 LEU A O 1
ATOM 1182 N N . SER A 1 158 ? -15.895 -2.459 8.006 1.00 58.06 158 SER A N 1
ATOM 1183 C CA . SER A 1 158 ? -17.118 -3.256 8.095 1.00 58.06 158 SER A CA 1
ATOM 1184 C C . SER A 1 158 ? -17.212 -4.002 9.422 1.00 58.06 158 SER A C 1
ATOM 1186 O O . SER A 1 158 ? -18.271 -4.036 10.043 1.00 58.06 158 SER A O 1
ATOM 1188 N N . GLU A 1 159 ? -16.106 -4.566 9.921 1.00 53.50 159 GLU A N 1
ATOM 1189 C CA . GLU A 1 159 ? -16.080 -5.165 11.263 1.00 53.50 159 GLU A CA 1
ATOM 1190 C C . GLU A 1 159 ? -16.245 -4.102 12.354 1.00 53.50 159 GLU A C 1
ATOM 1192 O O . GLU A 1 159 ? -16.874 -4.369 13.381 1.00 53.50 159 GLU A O 1
ATOM 1197 N N . ARG A 1 160 ? -15.736 -2.883 12.136 1.00 56.84 160 ARG A N 1
ATOM 1198 C CA . ARG A 1 160 ? -15.929 -1.756 13.053 1.00 56.84 160 ARG A CA 1
ATOM 1199 C C . ARG A 1 160 ? -17.387 -1.305 13.073 1.00 56.84 160 ARG A C 1
ATOM 1201 O O . ARG A 1 160 ? -17.958 -1.197 14.154 1.00 56.84 160 ARG A O 1
ATOM 1208 N N . GLU A 1 161 ? -17.997 -1.111 11.910 1.00 59.09 161 GLU A N 1
ATOM 1209 C CA . GLU A 1 161 ? -19.406 -0.745 11.746 1.00 59.09 161 GLU A CA 1
ATOM 1210 C C . GLU A 1 161 ? -20.336 -1.829 12.295 1.00 59.09 161 GLU A C 1
ATOM 1212 O O . GLU A 1 161 ? -21.250 -1.527 13.060 1.00 59.09 161 GLU A O 1
ATOM 1217 N N . PHE A 1 162 ? -20.057 -3.103 12.008 1.00 47.56 162 PHE A N 1
ATOM 1218 C CA . PHE A 1 162 ? -20.784 -4.237 12.575 1.00 47.56 162 PHE A CA 1
ATOM 1219 C C . PHE A 1 162 ? -20.627 -4.307 14.095 1.00 47.56 162 PHE A C 1
ATOM 1221 O O . PHE A 1 162 ? -21.613 -4.473 14.805 1.00 47.56 162 PHE A O 1
ATOM 1228 N N . SER A 1 163 ? -19.415 -4.127 14.625 1.00 48.28 163 SER A N 1
ATOM 1229 C CA . SER A 1 163 ? -19.183 -4.102 16.075 1.00 48.28 163 SER A CA 1
ATOM 1230 C C . SER A 1 163 ? -19.928 -2.949 16.748 1.00 48.28 163 SER A C 1
ATOM 1232 O O . SER A 1 163 ? -20.475 -3.127 17.835 1.00 48.28 163 SER A O 1
ATOM 1234 N N . VAL A 1 164 ? -19.988 -1.777 16.108 1.00 54.66 164 VAL A N 1
ATOM 1235 C CA . VAL A 1 164 ? -20.796 -0.637 16.563 1.00 54.66 164 VAL A CA 1
ATOM 1236 C C . VAL A 1 164 ? -22.288 -0.981 16.520 1.00 54.66 164 VAL A C 1
ATOM 1238 O O . VAL A 1 164 ? -22.992 -0.744 17.502 1.00 54.66 164 VAL A O 1
ATOM 1241 N N . ALA A 1 165 ? -22.771 -1.598 15.439 1.00 48.19 165 ALA A N 1
ATOM 1242 C CA . ALA A 1 165 ? -24.167 -2.005 15.284 1.00 48.19 165 ALA A CA 1
ATOM 1243 C C . ALA A 1 165 ? -24.590 -3.084 16.297 1.00 48.19 165 ALA A C 1
ATOM 1245 O O . ALA A 1 165 ? -25.665 -2.980 16.885 1.00 48.19 165 ALA A O 1
ATOM 1246 N N . VAL A 1 166 ? -23.742 -4.084 16.557 1.00 42.38 166 VAL A N 1
ATOM 1247 C CA . VAL A 1 166 ? -23.977 -5.137 17.558 1.00 42.38 166 VAL A CA 1
ATOM 1248 C C . VAL A 1 166 ? -24.005 -4.554 18.965 1.00 42.38 166 VAL A C 1
ATOM 1250 O O . VAL A 1 166 ? -24.923 -4.861 19.718 1.00 42.38 166 VAL A O 1
ATOM 1253 N N . ARG A 1 167 ? -23.058 -3.675 19.315 1.00 47.12 167 ARG A N 1
ATOM 1254 C CA . ARG A 1 167 ? -23.050 -2.985 20.617 1.00 47.12 167 ARG A CA 1
ATOM 1255 C C . ARG A 1 167 ? -24.325 -2.166 20.812 1.00 47.12 167 ARG A C 1
ATOM 1257 O O . ARG A 1 167 ? -25.025 -2.355 21.806 1.00 47.12 167 ARG A O 1
ATOM 1264 N N . LYS A 1 168 ? -24.702 -1.377 19.798 1.00 49.06 168 LYS A N 1
ATOM 1265 C CA . LYS A 1 168 ? -25.965 -0.626 19.767 1.00 49.06 168 LYS A CA 1
ATOM 1266 C C . LYS A 1 168 ? -27.184 -1.539 19.957 1.00 49.06 168 LYS A C 1
ATOM 1268 O O . LYS A 1 168 ? -28.064 -1.213 20.746 1.00 49.06 168 LYS A O 1
ATOM 1273 N N . ALA A 1 169 ? -27.228 -2.689 19.282 1.00 43.06 169 ALA A N 1
ATOM 1274 C CA . ALA A 1 169 ? -28.314 -3.665 19.409 1.00 43.06 169 ALA A CA 1
ATOM 1275 C C . ALA A 1 169 ? -28.342 -4.375 20.776 1.00 43.06 169 ALA A C 1
ATOM 1277 O O . ALA A 1 169 ? -29.404 -4.786 21.234 1.00 43.06 169 ALA A O 1
ATOM 1278 N N . GLN A 1 170 ? -27.195 -4.498 21.445 1.00 46.09 170 GLN A N 1
ATOM 1279 C CA . GLN A 1 170 ? -27.061 -5.086 22.781 1.00 46.09 170 GLN A CA 1
ATOM 1280 C C . GLN A 1 170 ? -27.332 -4.087 23.918 1.00 46.09 170 GLN A C 1
ATOM 1282 O O . GLN A 1 170 ? -27.162 -4.441 25.084 1.00 46.09 170 GLN A O 1
ATOM 1287 N N . GLY A 1 171 ? -27.719 -2.842 23.609 1.00 44.84 171 GLY A N 1
ATOM 1288 C CA . GLY A 1 171 ? -27.868 -1.782 24.613 1.00 44.84 171 GLY A CA 1
ATOM 1289 C C . GLY A 1 171 ? -26.546 -1.399 25.290 1.00 44.84 171 GLY A C 1
ATOM 1290 O O . GLY A 1 171 ? -26.545 -0.685 26.288 1.00 44.84 171 GLY A O 1
ATOM 1291 N N . GLN A 1 172 ? -25.418 -1.874 24.757 1.00 41.78 172 GLN A N 1
ATOM 1292 C CA . GLN A 1 172 ? -24.096 -1.397 25.116 1.00 41.78 172 GLN A CA 1
ATOM 1293 C C . GLN A 1 172 ? -23.847 -0.178 24.242 1.00 41.78 172 GLN A C 1
ATOM 1295 O O . GLN A 1 172 ? -23.479 -0.313 23.075 1.00 41.78 172 GLN A O 1
ATOM 1300 N N . GLU A 1 173 ? -24.094 1.019 24.769 1.00 46.78 173 GLU A N 1
ATOM 1301 C CA . GLU A 1 173 ? -23.683 2.224 24.055 1.00 46.78 173 GLU A CA 1
ATOM 1302 C C . GLU A 1 173 ? -22.209 2.076 23.641 1.00 46.78 173 GLU A C 1
ATOM 1304 O O . GLU A 1 173 ? -21.406 1.536 24.420 1.00 46.78 173 GLU A O 1
ATOM 1309 N N . PRO A 1 174 ? -21.834 2.468 22.403 1.00 46.25 174 PRO A N 1
ATOM 1310 C CA . PRO A 1 174 ? -20.425 2.558 22.058 1.00 46.25 174 PRO A CA 1
ATOM 1311 C C . PRO A 1 174 ? -19.781 3.358 23.179 1.00 46.25 174 PRO A C 1
ATOM 1313 O O . PRO A 1 174 ? -20.292 4.425 23.514 1.00 46.25 174 PRO A O 1
ATOM 1316 N N . ALA A 1 175 ? -18.744 2.796 23.817 1.00 49.28 175 ALA A N 1
ATOM 1317 C CA . ALA A 1 175 ? -18.031 3.501 24.871 1.00 49.28 175 ALA A CA 1
ATOM 1318 C C . ALA A 1 175 ? -17.820 4.919 24.350 1.00 49.28 175 ALA A C 1
ATOM 1320 O O . ALA A 1 175 ? -17.238 5.072 23.275 1.00 49.28 175 ALA A O 1
ATOM 1321 N N . VAL A 1 176 ? -18.384 5.908 25.044 1.00 48.56 176 VAL A N 1
ATOM 1322 C CA . VAL A 1 176 ? -18.499 7.309 24.597 1.00 48.56 176 VAL A CA 1
ATOM 1323 C C . VAL A 1 176 ? -17.130 7.876 24.155 1.00 48.56 176 VAL A C 1
ATOM 1325 O O . VAL A 1 176 ? -17.035 8.836 23.399 1.00 48.56 176 VAL A O 1
ATOM 1328 N N . ASP A 1 177 ? -16.056 7.180 24.528 1.00 51.81 177 ASP A N 1
ATOM 1329 C CA . ASP A 1 177 ? -14.651 7.474 24.292 1.00 51.81 177 ASP A CA 1
ATOM 1330 C C . ASP A 1 177 ? -14.017 6.749 23.078 1.00 51.81 177 ASP A C 1
ATOM 1332 O O . ASP A 1 177 ? -12.809 6.859 22.858 1.00 51.81 177 ASP A O 1
ATOM 1336 N N . ALA A 1 178 ? -14.766 5.970 22.289 1.00 60.03 178 ALA A N 1
ATOM 1337 C CA . ALA A 1 178 ? -14.219 5.261 21.131 1.00 60.03 178 ALA A CA 1
ATOM 1338 C C . ALA A 1 178 ? -14.034 6.214 19.938 1.00 60.03 178 ALA A C 1
ATOM 1340 O O . ALA A 1 178 ? -15.003 6.633 19.319 1.00 60.03 178 ALA A O 1
ATOM 1341 N N . TYR A 1 179 ? -12.780 6.525 19.596 1.00 62.34 179 TYR A N 1
ATOM 1342 C CA . TYR A 1 179 ? -12.427 7.394 18.468 1.00 62.34 179 TYR A CA 1
ATOM 1343 C C . TYR A 1 179 ? -12.587 6.670 17.123 1.00 62.34 179 TYR A C 1
ATOM 1345 O O . TYR A 1 179 ? -11.656 6.008 16.648 1.00 62.34 179 TYR A O 1
ATOM 1353 N N . ASP A 1 180 ? -13.779 6.739 16.536 1.00 65.44 180 ASP A N 1
ATOM 1354 C CA . ASP A 1 180 ? -14.222 5.957 15.386 1.00 65.44 180 ASP A CA 1
ATOM 1355 C C . ASP A 1 180 ? -14.128 6.641 14.021 1.00 65.44 180 ASP A C 1
ATOM 1357 O O . ASP A 1 180 ? -13.878 5.970 13.016 1.00 65.44 180 ASP A O 1
ATOM 1361 N N . ARG A 1 181 ? -14.207 7.966 13.981 1.00 79.62 181 ARG A N 1
ATOM 1362 C CA . ARG A 1 181 ? -14.187 8.736 12.735 1.00 79.62 181 ARG A CA 1
ATOM 1363 C C . ARG A 1 181 ? -12.811 9.345 12.498 1.00 79.62 181 ARG A C 1
ATOM 1365 O O . ARG A 1 181 ? -12.476 10.355 13.107 1.00 79.62 181 ARG A O 1
ATOM 13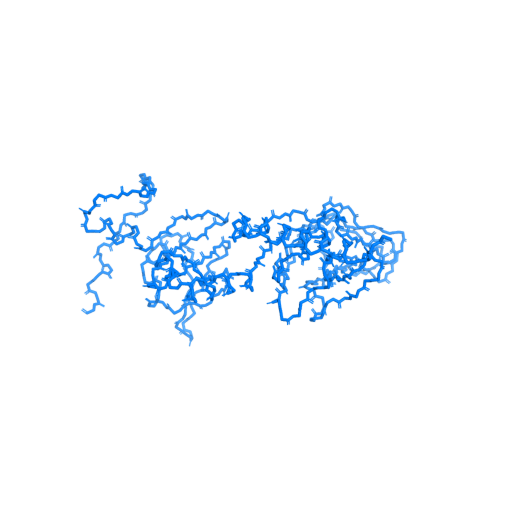72 N N . CYS A 1 182 ? -12.001 8.727 11.640 1.00 79.50 182 CYS A N 1
ATOM 1373 C CA . CYS A 1 182 ? -10.612 9.132 11.406 1.00 79.50 182 CYS A CA 1
ATOM 1374 C C . CYS A 1 182 ? -10.400 9.797 10.039 1.00 79.50 182 CYS A C 1
ATOM 1376 O O . CYS A 1 182 ? -10.833 9.280 9.015 1.00 79.50 182 CYS A O 1
ATOM 1378 N N . TYR A 1 183 ? -9.658 10.900 10.036 1.00 81.44 183 TYR A N 1
ATOM 1379 C CA . TYR A 1 183 ? -9.285 11.706 8.879 1.00 81.44 183 TYR A CA 1
ATOM 1380 C C . TYR A 1 183 ? -7.765 11.600 8.668 1.00 81.44 183 TYR A C 1
ATOM 1382 O O . TYR A 1 183 ? -7.008 12.162 9.470 1.00 81.44 183 TYR A O 1
ATOM 1390 N N . PRO A 1 184 ? -7.288 10.840 7.663 1.00 78.75 184 PRO A N 1
ATOM 1391 C CA . PRO A 1 184 ? -5.858 10.685 7.383 1.00 78.75 184 PRO A CA 1
ATOM 1392 C C . PRO A 1 184 ? -5.228 11.956 6.791 1.00 78.75 184 PRO A C 1
ATOM 1394 O O . PRO A 1 184 ? -5.919 12.924 6.480 1.00 78.75 184 PRO A O 1
ATOM 1397 N N . SER A 1 185 ? -3.906 11.940 6.606 1.00 81.94 185 SER A N 1
ATOM 1398 C CA . SER A 1 185 ? -3.147 13.016 5.953 1.00 81.94 185 SER A CA 1
ATOM 1399 C C . SER A 1 185 ? -3.771 13.431 4.617 1.00 81.94 185 SER A C 1
ATOM 1401 O O . SER A 1 185 ? -4.222 12.579 3.857 1.00 81.94 185 SER A O 1
ATOM 1403 N N . GLY A 1 186 ? -3.811 14.734 4.341 1.00 77.62 186 GLY A N 1
ATOM 1404 C CA . GLY A 1 186 ? -4.470 15.302 3.160 1.00 77.62 186 GLY A CA 1
ATOM 1405 C C . GLY A 1 186 ? -5.987 15.469 3.296 1.00 77.62 186 GLY A C 1
ATOM 1406 O O . GLY A 1 186 ? -6.589 16.186 2.499 1.00 77.62 186 GLY A O 1
ATOM 1407 N N . SER A 1 187 ? -6.618 14.875 4.316 1.00 82.81 187 SER A N 1
ATOM 1408 C CA . SER A 1 187 ? -8.049 15.077 4.565 1.00 82.81 187 SER A CA 1
ATOM 1409 C C . SER A 1 187 ? -8.348 16.522 4.927 1.00 82.81 187 SER A C 1
ATOM 1411 O O . SER A 1 187 ? -7.557 17.191 5.592 1.00 82.81 187 SER A O 1
ATOM 1413 N N . ARG A 1 188 ? -9.536 16.977 4.537 1.00 88.12 188 ARG A N 1
ATOM 1414 C CA . ARG A 1 188 ? -10.020 18.333 4.783 1.00 88.12 188 ARG A CA 1
ATOM 1415 C C . ARG A 1 188 ? -11.001 18.306 5.944 1.00 88.12 188 ARG A C 1
ATOM 1417 O O . ARG A 1 188 ? -11.986 17.572 5.903 1.00 88.12 188 ARG A O 1
ATOM 1424 N N . ILE A 1 189 ? -10.722 19.090 6.980 1.00 87.62 189 ILE A N 1
ATOM 1425 C CA . ILE A 1 189 ? -11.551 19.178 8.183 1.00 87.62 189 ILE A CA 1
ATOM 1426 C C . ILE A 1 189 ? -11.959 20.632 8.389 1.00 87.62 189 ILE A C 1
ATOM 1428 O O . ILE A 1 189 ? -11.137 21.540 8.273 1.00 87.62 189 ILE A O 1
ATOM 1432 N N . HIS A 1 190 ? -13.227 20.861 8.721 1.00 89.25 190 HIS A N 1
ATOM 1433 C CA . HIS A 1 190 ? -13.696 22.200 9.055 1.00 89.25 190 HIS A CA 1
ATOM 1434 C C . HIS A 1 190 ? -12.942 22.734 10.296 1.00 89.25 190 HIS A C 1
ATOM 1436 O O . HIS A 1 190 ? -12.927 22.038 11.317 1.00 89.25 190 HIS A O 1
ATOM 1442 N N . PRO A 1 191 ? -12.360 23.951 10.278 1.00 87.25 191 PRO A N 1
ATOM 1443 C CA . PRO A 1 191 ? -11.499 24.454 11.353 1.00 87.25 191 PRO A CA 1
ATOM 1444 C C . PRO A 1 191 ? -12.160 24.422 12.733 1.00 87.25 191 PRO A C 1
ATOM 1446 O O . PRO A 1 191 ? -11.538 24.012 13.709 1.00 87.25 191 PRO A O 1
ATOM 1449 N N . ALA A 1 192 ? -13.456 24.746 12.800 1.00 84.81 192 ALA A N 1
ATOM 1450 C CA . ALA A 1 192 ? -14.229 24.711 14.044 1.00 84.81 192 ALA A CA 1
ATOM 1451 C C . ALA A 1 192 ? -14.251 23.327 14.727 1.00 84.81 192 ALA A C 1
ATOM 1453 O O . ALA A 1 192 ? -14.322 23.252 15.950 1.00 84.81 192 ALA A O 1
ATOM 1454 N N . LYS A 1 193 ? -14.151 22.229 13.961 1.00 88.44 193 LYS A N 1
ATOM 1455 C CA . LYS A 1 193 ? -14.127 20.862 14.509 1.00 88.44 193 LYS A CA 1
ATOM 1456 C C . LYS A 1 193 ? -12.785 20.496 15.141 1.00 88.44 193 LYS A C 1
ATOM 1458 O O . LYS A 1 193 ? -12.734 19.568 15.933 1.00 88.44 193 LYS A O 1
ATOM 1463 N N . VAL A 1 194 ? -11.712 21.217 14.818 1.00 88.56 194 VAL A N 1
ATOM 1464 C CA . VAL A 1 194 ? -10.352 20.956 15.320 1.00 88.56 194 VAL A CA 1
ATOM 1465 C C . VAL A 1 194 ? -9.728 22.196 15.954 1.00 88.56 194 VAL A C 1
ATOM 1467 O O . VAL A 1 194 ? -8.505 22.324 15.978 1.00 88.56 194 VAL A O 1
ATOM 1470 N N . LYS A 1 195 ? -10.546 23.115 16.485 1.00 84.50 195 LYS A N 1
ATOM 1471 C CA . LYS A 1 195 ? -10.105 24.448 16.929 1.00 84.50 195 LYS A CA 1
ATOM 1472 C C . LYS A 1 195 ? -8.900 24.419 17.877 1.00 84.50 195 LYS A C 1
ATOM 1474 O O . LYS A 1 195 ? -7.954 25.177 17.696 1.00 84.50 195 LYS A O 1
ATOM 1479 N N . HIS A 1 196 ? -8.857 23.466 18.809 1.00 82.12 196 HIS A N 1
ATOM 1480 C CA . HIS A 1 196 ? -7.747 23.338 19.764 1.00 82.12 196 HIS A CA 1
ATOM 1481 C C . HIS A 1 196 ? -6.478 22.726 19.151 1.00 82.12 196 HIS A C 1
ATOM 1483 O O . HIS A 1 196 ? -5.390 22.873 19.703 1.00 82.12 196 HIS A O 1
ATOM 1489 N N . LEU A 1 197 ? -6.596 22.049 18.004 1.00 82.62 197 LEU A N 1
ATOM 1490 C CA . LEU A 1 197 ? -5.449 21.512 17.272 1.00 82.62 197 LEU A CA 1
ATOM 1491 C C . LEU A 1 197 ? -4.754 22.579 16.434 1.00 82.62 197 LEU A C 1
ATOM 1493 O O . LEU A 1 197 ? -3.564 22.452 16.161 1.00 82.62 197 LEU A O 1
ATOM 1497 N N . LEU A 1 198 ? -5.481 23.631 16.041 1.00 83.44 198 LEU A N 1
ATOM 1498 C CA . LEU A 1 198 ? -4.943 24.710 15.216 1.00 83.44 198 LEU A CA 1
ATOM 1499 C C . LEU A 1 198 ? -3.735 25.362 15.889 1.00 83.44 198 LEU A C 1
ATOM 1501 O O . LEU A 1 198 ? -2.706 25.525 15.246 1.00 83.44 198 LEU A O 1
ATOM 1505 N N . GLY A 1 199 ? -3.807 25.626 17.198 1.00 77.88 199 GLY A N 1
ATOM 1506 C CA . GLY A 1 199 ? -2.669 26.150 17.960 1.00 77.88 199 GLY A CA 1
ATOM 1507 C C . GLY A 1 199 ? -1.449 25.219 17.931 1.00 77.88 199 GLY A C 1
ATOM 1508 O O . GLY A 1 199 ? -0.325 25.670 17.710 1.00 77.88 199 GLY A O 1
ATOM 1509 N N . TYR A 1 200 ? -1.665 23.906 18.073 1.00 78.12 200 TYR A N 1
ATOM 1510 C CA . TYR A 1 200 ? -0.595 22.905 17.989 1.00 78.12 200 TYR A CA 1
ATOM 1511 C C . TYR A 1 200 ? 0.036 22.839 16.586 1.00 78.12 200 TYR A C 1
ATOM 1513 O O . TYR A 1 200 ? 1.263 22.815 16.446 1.00 78.12 200 TYR A O 1
ATOM 1521 N N . TRP A 1 201 ? -0.780 22.837 15.529 1.00 82.94 201 TRP A N 1
ATOM 1522 C CA . TRP A 1 201 ? -0.295 22.810 14.146 1.00 82.94 201 TRP A CA 1
ATOM 1523 C C . TRP A 1 201 ? 0.410 24.098 13.730 1.00 82.94 201 TRP A C 1
ATOM 1525 O O . TRP A 1 201 ? 1.422 24.025 13.030 1.00 82.94 201 TRP A O 1
ATOM 1535 N N . SER A 1 202 ? -0.058 25.255 14.198 1.00 77.75 202 SER A N 1
ATOM 1536 C CA . SER A 1 202 ? 0.634 26.532 14.010 1.00 77.75 202 SER A CA 1
ATOM 1537 C C . SER A 1 202 ? 2.015 26.510 14.662 1.00 77.75 202 SER A C 1
ATOM 1539 O O . SER A 1 202 ? 3.003 26.843 14.016 1.00 77.75 202 SER A O 1
ATOM 1541 N N . TYR A 1 203 ? 2.114 26.039 15.911 1.00 74.50 203 TYR A N 1
ATOM 1542 C CA . TYR A 1 203 ? 3.386 25.975 16.639 1.00 74.50 203 TYR A CA 1
ATOM 1543 C C . TYR A 1 203 ? 4.400 25.030 15.979 1.00 74.50 203 TYR A C 1
ATOM 1545 O O . TYR A 1 203 ? 5.590 25.326 15.872 1.00 74.50 203 TYR A O 1
ATOM 1553 N N . THR A 1 204 ? 3.924 23.888 15.484 1.00 74.69 204 THR A N 1
ATOM 1554 C CA . THR A 1 204 ? 4.769 22.897 14.805 1.00 74.69 204 THR A CA 1
ATOM 1555 C C . THR A 1 204 ? 5.058 23.232 13.338 1.00 74.69 204 THR A C 1
ATOM 1557 O O . THR A 1 204 ? 5.736 22.448 12.680 1.00 74.69 204 THR A O 1
ATOM 1560 N N . HIS A 1 205 ? 4.592 24.384 12.830 1.00 73.44 205 HIS A N 1
ATOM 1561 C CA . HIS A 1 205 ? 4.731 24.812 11.429 1.00 73.44 205 HIS A CA 1
ATOM 1562 C C . HIS A 1 205 ? 4.159 23.798 10.420 1.00 73.44 205 HIS A C 1
ATOM 1564 O O . HIS A 1 205 ? 4.656 23.657 9.306 1.00 73.44 205 HIS A O 1
ATOM 1570 N N . LYS A 1 206 ? 3.112 23.068 10.822 1.00 77.62 206 LYS A N 1
ATOM 1571 C CA . LYS A 1 206 ? 2.429 22.055 10.002 1.00 77.62 206 LYS A CA 1
ATOM 1572 C C . LYS A 1 206 ? 1.038 22.500 9.545 1.00 77.62 206 LYS A C 1
ATOM 1574 O O . LYS A 1 206 ? 0.369 21.751 8.843 1.00 77.62 206 LYS A O 1
ATOM 1579 N N . LEU A 1 207 ? 0.570 23.679 9.963 1.00 82.06 207 LEU A N 1
ATOM 1580 C CA . LEU A 1 207 ? -0.765 24.155 9.612 1.00 82.06 207 LEU A CA 1
ATOM 1581 C C . LEU A 1 207 ? -0.833 24.562 8.135 1.00 82.06 207 LEU A C 1
ATOM 1583 O O . LEU A 1 207 ? -0.151 25.489 7.706 1.00 82.06 207 LEU A O 1
ATOM 1587 N N . HIS A 1 208 ? -1.730 23.915 7.396 1.00 81.75 208 HIS A N 1
ATOM 1588 C CA . HIS A 1 208 ? -2.095 24.301 6.039 1.00 81.75 208 HIS A CA 1
ATOM 1589 C C . HIS A 1 208 ? -3.593 24.606 5.985 1.00 81.75 208 HIS A C 1
ATOM 1591 O O . HIS A 1 208 ? -4.428 23.734 6.242 1.00 81.75 208 HIS A O 1
ATOM 1597 N N . LEU A 1 209 ? -3.915 25.862 5.676 1.00 82.56 209 LEU A N 1
ATOM 1598 C CA . LEU A 1 209 ? -5.281 26.341 5.498 1.00 82.56 209 LEU A CA 1
ATOM 1599 C C . LEU A 1 209 ? -5.610 26.396 4.007 1.00 82.56 209 LEU A C 1
ATOM 1601 O O . LEU A 1 209 ? -4.856 26.961 3.218 1.00 82.56 209 LEU A O 1
ATOM 1605 N N . ASP A 1 210 ? -6.753 25.828 3.642 1.00 77.25 210 ASP A N 1
ATOM 1606 C CA . ASP A 1 210 ? -7.394 26.036 2.350 1.00 77.25 210 ASP A CA 1
ATOM 1607 C C . ASP A 1 210 ? -8.389 27.191 2.505 1.00 77.25 210 ASP 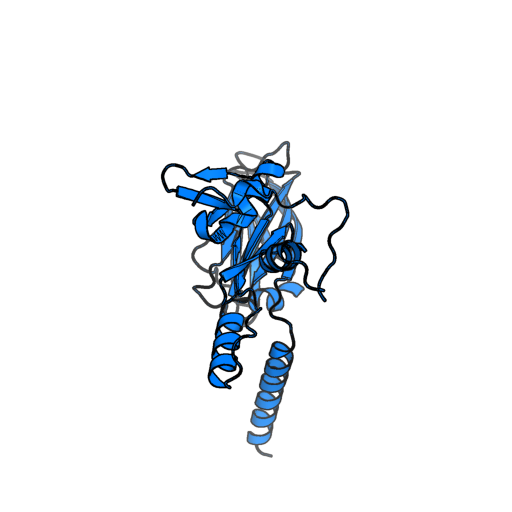A C 1
ATOM 1609 O O . ASP A 1 210 ? -9.501 27.016 3.012 1.00 77.25 210 ASP A O 1
ATOM 1613 N N . PHE A 1 211 ? -7.944 28.388 2.123 1.00 74.56 211 PHE A N 1
ATOM 1614 C CA . PHE A 1 211 ? -8.721 29.620 2.258 1.00 74.56 211 PHE A CA 1
ATOM 1615 C C . PHE A 1 211 ? -9.909 29.692 1.296 1.00 74.56 211 PHE A C 1
ATOM 1617 O O . PHE A 1 211 ? -10.884 30.368 1.611 1.00 74.56 211 PHE A O 1
ATOM 1624 N N . GLU A 1 212 ? -9.864 28.990 0.160 1.00 71.69 212 GLU A N 1
ATOM 1625 C CA . GLU A 1 212 ? -10.960 28.998 -0.818 1.00 71.69 212 GLU A CA 1
ATOM 1626 C C . GLU A 1 212 ? -12.191 28.261 -0.287 1.00 71.69 212 GLU A C 1
ATOM 1628 O O . GLU A 1 212 ? -13.322 28.593 -0.628 1.00 71.69 212 GLU A O 1
ATOM 1633 N N . ASN A 1 213 ? -11.973 27.277 0.585 1.00 70.50 213 ASN A N 1
ATOM 1634 C CA . ASN A 1 213 ? -13.023 26.379 1.057 1.00 70.50 213 ASN A CA 1
ATOM 1635 C C . ASN A 1 213 ? -13.144 26.317 2.583 1.00 70.50 213 ASN A C 1
ATOM 1637 O O . ASN A 1 213 ? -13.851 25.456 3.107 1.00 70.50 213 ASN A O 1
ATOM 1641 N N . VAL A 1 214 ? -12.427 27.194 3.290 1.00 84.50 214 VAL A N 1
ATOM 1642 C CA . VAL A 1 214 ? -12.444 27.316 4.754 1.00 84.50 214 VAL A CA 1
ATOM 1643 C C . VAL A 1 214 ? -12.218 25.955 5.429 1.00 84.50 214 VAL A C 1
ATOM 1645 O O . VAL A 1 214 ? -12.995 25.504 6.270 1.00 84.50 214 VAL A O 1
ATOM 1648 N N . ALA A 1 215 ? -11.151 25.261 5.030 1.00 86.25 215 ALA A N 1
ATOM 1649 C CA . ALA A 1 215 ? -10.798 23.946 5.559 1.00 86.25 215 ALA A CA 1
ATOM 1650 C C . ALA A 1 215 ? -9.353 23.909 6.059 1.00 86.25 215 ALA A C 1
ATOM 1652 O O . ALA A 1 215 ? -8.477 24.597 5.539 1.00 86.25 215 ALA A O 1
ATOM 1653 N N . VAL A 1 216 ? -9.089 23.065 7.054 1.00 88.88 216 VAL A N 1
ATOM 1654 C CA . VAL A 1 216 ? -7.728 22.712 7.467 1.00 88.88 216 VAL A CA 1
ATOM 1655 C C . VAL A 1 216 ? -7.372 21.366 6.865 1.00 88.88 216 VAL A C 1
ATOM 1657 O O . VAL A 1 216 ? -8.158 20.417 6.937 1.00 88.88 216 VAL A O 1
ATOM 1660 N N . ILE A 1 217 ? -6.185 21.287 6.272 1.00 87.50 217 ILE A N 1
ATOM 1661 C CA . ILE A 1 217 ? -5.665 20.057 5.683 1.00 87.50 217 ILE A CA 1
ATOM 1662 C C . ILE A 1 217 ? -4.848 19.315 6.741 1.00 87.50 217 ILE A C 1
ATOM 1664 O O . ILE A 1 217 ? -3.924 19.876 7.331 1.00 87.50 217 ILE A O 1
ATOM 1668 N N . VAL A 1 218 ? -5.175 18.042 6.977 1.00 85.31 218 VAL A N 1
ATOM 1669 C CA . VAL A 1 218 ? -4.424 17.195 7.911 1.00 85.31 218 VAL A CA 1
ATOM 1670 C C . VAL A 1 218 ? -2.987 17.019 7.397 1.00 85.31 218 VAL A C 1
ATOM 1672 O O . VAL A 1 218 ? -2.809 16.547 6.269 1.00 85.31 218 VAL A O 1
ATOM 1675 N N . PRO A 1 219 ? -1.950 17.336 8.192 1.00 87.81 219 PRO A N 1
ATOM 1676 C CA . PRO A 1 219 ? -0.569 17.301 7.719 1.00 87.81 219 PRO A CA 1
ATOM 1677 C C . PRO A 1 219 ? -0.071 15.892 7.351 1.00 87.81 219 PRO A C 1
ATOM 1679 O O . PRO A 1 219 ? -0.580 14.892 7.873 1.00 87.81 219 PRO A O 1
ATOM 1682 N N . PRO A 1 220 ? 0.973 15.786 6.507 1.00 82.50 220 PRO A N 1
ATOM 1683 C CA . PRO A 1 220 ? 1.595 14.509 6.164 1.00 82.50 220 PRO A CA 1
ATOM 1684 C C . PRO A 1 220 ? 2.052 13.702 7.389 1.00 82.50 220 PRO A C 1
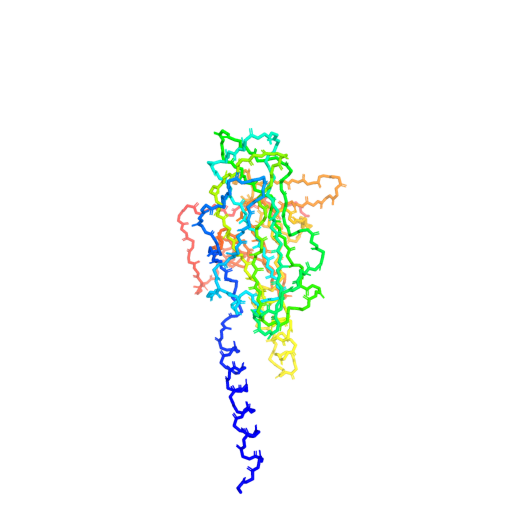ATOM 1686 O O . PRO A 1 220 ? 2.690 14.224 8.305 1.00 82.50 220 PRO A O 1
ATOM 1689 N N . GLY A 1 221 ? 1.747 12.402 7.397 1.00 75.81 221 GLY A N 1
ATOM 1690 C CA . GLY A 1 221 ? 2.112 11.475 8.475 1.00 75.81 221 GLY A CA 1
ATOM 1691 C C . GLY A 1 221 ? 1.237 11.571 9.731 1.00 75.81 221 GLY A C 1
ATOM 1692 O O . GLY A 1 221 ? 1.512 10.873 10.715 1.00 75.81 221 GLY A O 1
ATOM 1693 N N . GLN A 1 222 ? 0.193 12.404 9.696 1.00 85.19 222 GLN A N 1
ATOM 1694 C CA . GLN A 1 222 ? -0.763 12.595 10.782 1.00 85.19 222 GLN A CA 1
ATOM 1695 C C . GLN A 1 222 ? -2.175 12.124 10.415 1.00 85.19 222 GLN A C 1
ATOM 1697 O O . GLN A 1 222 ? -2.525 11.980 9.244 1.00 85.19 222 GLN A O 1
ATOM 1702 N N . MET A 1 223 ? -2.979 11.860 11.441 1.00 82.75 223 MET A N 1
ATOM 1703 C CA . MET A 1 223 ? -4.380 11.462 11.343 1.00 82.75 223 MET A CA 1
ATOM 1704 C C . MET A 1 223 ? -5.145 12.020 12.544 1.00 82.75 223 MET A C 1
ATOM 1706 O O . MET A 1 223 ? -4.662 11.926 13.672 1.00 82.75 223 MET A O 1
ATOM 1710 N N . VAL A 1 224 ? -6.336 12.569 12.314 1.00 82.88 224 VAL A N 1
ATOM 1711 C CA . VAL A 1 224 ? -7.223 13.061 13.381 1.00 82.88 224 VAL A CA 1
ATOM 1712 C C . VAL A 1 224 ? -8.386 12.096 13.534 1.00 82.88 224 VAL A C 1
ATOM 1714 O O . VAL A 1 224 ? -9.067 11.835 12.552 1.00 82.88 224 VAL A O 1
ATOM 1717 N N . CYS A 1 225 ? -8.629 11.565 14.728 1.00 77.56 225 CYS A N 1
ATOM 1718 C CA . CYS A 1 225 ? -9.776 10.686 14.978 1.00 77.56 225 CYS A CA 1
ATOM 1719 C C . CYS A 1 225 ? -10.729 11.317 15.981 1.00 77.56 225 CYS A C 1
ATOM 1721 O O . CYS A 1 225 ? -10.254 11.822 16.990 1.00 77.56 225 CYS A O 1
ATOM 1723 N N . PHE A 1 226 ? -12.035 11.236 15.727 1.00 82.88 226 PHE A N 1
ATOM 1724 C CA . PHE A 1 226 ? -13.106 11.745 16.585 1.00 82.88 226 PHE A CA 1
ATOM 1725 C C . PHE A 1 226 ? -13.864 10.604 17.258 1.00 82.88 226 PHE A C 1
ATOM 1727 O O . PHE A 1 226 ? -14.008 9.546 16.647 1.00 82.88 226 PHE A O 1
ATOM 1734 N N . ASN A 1 227 ? -14.348 10.814 18.482 1.00 77.12 227 ASN A N 1
ATOM 1735 C CA . ASN A 1 227 ? -15.324 9.935 19.130 1.00 77.12 227 ASN A CA 1
ATOM 1736 C C . ASN A 1 227 ? -16.768 10.409 18.868 1.00 77.12 227 ASN A C 1
ATOM 1738 O O . ASN A 1 227 ? -17.014 11.368 18.132 1.00 77.12 227 ASN A O 1
ATOM 1742 N N . ALA A 1 228 ? -17.734 9.736 19.494 1.00 71.31 228 ALA A N 1
ATOM 1743 C CA . ALA A 1 228 ? -19.151 10.083 19.399 1.00 71.31 228 ALA A CA 1
ATOM 1744 C C . ALA A 1 228 ? -19.499 11.457 20.012 1.00 71.31 228 ALA A C 1
ATOM 1746 O O . ALA A 1 228 ? -20.494 12.059 19.615 1.00 71.31 228 ALA A O 1
ATOM 1747 N N . SER A 1 229 ? -18.673 11.961 20.933 1.00 75.25 229 SER A N 1
ATOM 1748 C CA . SER A 1 229 ? -18.828 13.267 21.593 1.00 75.25 229 SER A CA 1
ATOM 1749 C C . SER A 1 229 ? -18.127 14.416 20.858 1.00 75.25 229 SER A C 1
ATOM 1751 O O . SER A 1 229 ? -18.042 15.514 21.399 1.00 75.25 229 SER A O 1
ATOM 1753 N N . ASP A 1 230 ? -17.604 14.171 19.651 1.00 79.06 230 ASP A N 1
ATOM 1754 C CA . ASP A 1 230 ? -16.748 15.097 18.896 1.00 79.06 230 ASP A CA 1
ATOM 1755 C C . ASP A 1 230 ? -15.438 15.497 19.626 1.00 79.06 230 ASP A C 1
ATOM 1757 O O . ASP A 1 230 ? -14.741 16.415 19.185 1.00 79.06 230 ASP A O 1
ATOM 1761 N N . ASP A 1 231 ? -15.026 14.773 20.677 1.00 79.75 231 ASP A N 1
ATOM 1762 C CA . ASP A 1 231 ? -13.633 14.819 21.129 1.00 79.75 231 ASP A CA 1
ATOM 1763 C C . ASP A 1 231 ? -12.748 14.217 20.049 1.00 79.75 231 ASP A C 1
ATOM 1765 O O . ASP A 1 231 ? -13.142 13.274 19.359 1.00 79.75 231 ASP A O 1
ATOM 1769 N N . TYR A 1 232 ? -11.511 14.690 19.946 1.00 82.88 232 TYR A N 1
ATOM 1770 C CA . TYR A 1 232 ? -10.573 14.192 18.958 1.00 82.88 232 TYR A CA 1
ATOM 1771 C C . TYR A 1 232 ? -9.158 13.995 19.489 1.00 82.88 232 TYR A C 1
ATOM 1773 O O . TYR A 1 232 ? -8.692 14.653 20.421 1.00 82.88 232 TYR A O 1
ATOM 1781 N N . ILE A 1 233 ? -8.454 13.064 18.854 1.00 79.75 233 ILE A N 1
ATOM 1782 C CA . ILE A 1 233 ? -7.035 12.784 19.067 1.00 79.75 233 ILE A CA 1
ATOM 1783 C C . ILE A 1 233 ? -6.244 13.049 17.795 1.00 79.75 233 ILE A C 1
ATOM 1785 O O . ILE A 1 233 ? -6.729 12.809 16.689 1.00 79.75 233 ILE A O 1
ATOM 1789 N N . LEU A 1 234 ? -4.997 13.483 17.964 1.00 80.50 234 LEU A N 1
ATOM 1790 C CA . LEU A 1 234 ? -4.002 13.506 16.900 1.00 80.50 234 LEU A CA 1
ATOM 1791 C C . LEU A 1 234 ? -3.112 12.275 17.020 1.00 80.50 234 LEU A C 1
ATOM 1793 O O . LEU A 1 234 ? -2.503 12.020 18.064 1.00 80.50 234 LEU A O 1
ATOM 1797 N N . VAL A 1 235 ? -3.001 11.545 15.919 1.00 69.38 235 VAL A N 1
ATOM 1798 C CA . VAL A 1 235 ? -2.115 10.399 15.772 1.00 69.38 235 VAL A CA 1
ATOM 1799 C C . VAL A 1 235 ? -1.026 10.758 14.772 1.00 69.38 235 VAL A C 1
ATOM 1801 O O . VAL A 1 235 ? -1.323 11.063 13.622 1.00 69.38 235 VAL A O 1
ATOM 1804 N N . GLU A 1 236 ? 0.237 10.679 15.179 1.00 74.56 236 GLU A N 1
ATOM 1805 C CA . GLU A 1 236 ? 1.392 10.854 14.298 1.00 74.56 236 GLU A CA 1
ATOM 1806 C C . GLU A 1 236 ? 2.151 9.531 14.202 1.00 74.56 236 GLU A C 1
ATOM 1808 O O . GLU A 1 236 ? 2.554 8.952 15.213 1.00 74.56 236 GLU A O 1
ATOM 1813 N N . ARG A 1 237 ? 2.304 9.007 12.977 1.00 71.94 237 ARG A N 1
ATOM 1814 C CA . ARG A 1 237 ? 3.000 7.729 12.711 1.00 71.94 237 ARG A CA 1
ATOM 1815 C C . ARG A 1 237 ? 2.525 6.569 13.607 1.00 71.94 237 ARG A C 1
ATOM 1817 O O . ARG A 1 237 ? 3.320 5.760 14.080 1.00 71.94 237 ARG A O 1
ATOM 1824 N N . GLY A 1 238 ? 1.217 6.503 13.860 1.00 54.94 238 GLY A N 1
ATOM 1825 C CA . GLY A 1 238 ? 0.586 5.445 14.659 1.00 54.94 238 GLY A CA 1
ATOM 1826 C C . GLY A 1 238 ? 0.661 5.630 16.180 1.00 54.94 238 GLY A C 1
ATOM 1827 O O . GLY A 1 238 ? 0.185 4.760 16.904 1.00 54.94 238 GLY A O 1
ATOM 1828 N N . LYS A 1 239 ? 1.215 6.742 16.679 1.00 54.72 239 LYS A N 1
ATOM 1829 C CA . LYS A 1 239 ? 1.219 7.086 18.109 1.00 54.72 239 LYS A CA 1
ATOM 1830 C C . LYS A 1 239 ? 0.293 8.266 18.375 1.00 54.72 239 LYS A C 1
ATOM 1832 O O . LYS A 1 239 ? 0.318 9.240 17.631 1.00 54.72 239 LYS A O 1
ATOM 1837 N N . VAL A 1 240 ? -0.504 8.188 19.439 1.00 67.19 240 VAL A N 1
ATOM 1838 C CA . VAL A 1 240 ? -1.296 9.333 19.910 1.00 67.19 240 VAL A CA 1
ATOM 1839 C C . VAL A 1 240 ? -0.336 10.360 20.499 1.00 67.19 240 VAL A C 1
ATOM 1841 O O . VAL A 1 240 ? 0.411 10.033 21.417 1.00 67.19 240 VAL A O 1
ATOM 1844 N N . VAL A 1 241 ? -0.343 11.573 19.953 1.00 72.75 241 VAL A N 1
ATOM 1845 C CA . VAL A 1 241 ? 0.536 12.672 20.387 1.00 72.75 241 VAL A CA 1
ATOM 1846 C C . VAL A 1 241 ? -0.237 13.831 21.010 1.00 72.75 241 VAL A C 1
ATOM 1848 O O . VAL A 1 241 ? 0.361 14.679 21.659 1.00 72.75 241 VAL A O 1
ATOM 1851 N N . TRP A 1 242 ? -1.562 13.877 20.835 1.00 77.69 242 TRP A N 1
ATOM 1852 C CA . TRP A 1 242 ? -2.405 14.939 21.386 1.00 77.69 242 TRP A CA 1
ATOM 1853 C C . TRP A 1 242 ? -3.871 14.481 21.527 1.00 77.69 242 TRP A C 1
ATOM 1855 O O . TRP A 1 242 ? -4.325 13.629 20.760 1.00 77.69 242 TRP A O 1
ATOM 1865 N N . SER A 1 243 ? -4.620 15.044 22.486 1.00 78.69 243 SER A N 1
ATOM 1866 C CA . SER A 1 243 ? -6.057 14.788 22.711 1.00 78.69 243 SER A CA 1
ATOM 1867 C C . SER A 1 243 ? -6.794 16.055 23.159 1.00 78.69 243 SER A C 1
ATOM 1869 O O . SER A 1 243 ? -6.321 16.747 24.062 1.00 78.69 243 SER A O 1
ATOM 1871 N N . SER A 1 244 ? -7.977 16.317 22.589 1.00 76.94 244 SER A N 1
ATOM 1872 C CA . SER A 1 244 ? -8.825 17.469 22.935 1.00 76.94 244 SER A CA 1
ATOM 1873 C C . SER A 1 244 ? -9.336 17.364 24.357 1.00 76.94 244 SER A C 1
ATOM 1875 O O . SER A 1 244 ? -9.350 18.348 25.088 1.00 76.94 244 SER A O 1
ATOM 1877 N N . ARG A 1 245 ? -9.686 16.153 24.782 1.00 68.88 245 ARG A N 1
ATOM 1878 C CA . ARG A 1 245 ? -10.162 15.891 26.131 1.00 68.88 245 ARG A CA 1
ATOM 1879 C C . ARG A 1 245 ? -9.065 16.075 27.170 1.00 68.88 245 ARG A C 1
ATOM 1881 O O . ARG A 1 245 ? -9.290 16.752 28.164 1.00 68.88 245 ARG A O 1
ATOM 1888 N N . ALA A 1 246 ? -7.863 15.550 26.920 1.00 62.88 246 ALA A N 1
ATOM 1889 C CA . ALA A 1 246 ? -6.726 15.783 27.814 1.00 62.88 246 ALA A CA 1
ATOM 1890 C C . ALA A 1 246 ? -6.364 17.277 27.893 1.00 62.88 246 ALA A C 1
ATOM 1892 O O . ALA A 1 246 ? -6.007 17.768 28.960 1.00 62.88 246 ALA A O 1
ATOM 1893 N N . TYR A 1 247 ? -6.490 18.001 26.778 1.00 63.66 247 TYR A N 1
ATOM 1894 C CA . TYR A 1 247 ? -6.315 19.451 26.732 1.00 63.66 247 TYR A CA 1
ATOM 1895 C C . TYR A 1 247 ? -7.363 20.185 27.593 1.00 63.66 247 TYR A C 1
ATOM 1897 O O . TYR A 1 247 ? -6.990 21.003 28.435 1.00 63.66 247 TYR A O 1
ATOM 1905 N N . TRP A 1 248 ? -8.649 19.837 27.465 1.00 60.69 248 TRP A N 1
ATOM 1906 C CA . TRP A 1 248 ? -9.748 20.403 28.261 1.00 60.69 248 TRP A CA 1
ATOM 1907 C C . TRP A 1 248 ? -9.648 20.082 29.759 1.00 60.69 248 TRP A C 1
ATOM 1909 O O . TRP A 1 248 ? -9.784 20.969 30.599 1.00 60.69 248 TRP A O 1
ATOM 1919 N N . GLU A 1 249 ? -9.381 18.825 30.117 1.00 58.53 249 GLU A N 1
ATOM 1920 C CA . GLU A 1 249 ? -9.280 18.385 31.516 1.00 58.53 249 GLU A CA 1
ATOM 1921 C C . GLU A 1 249 ? -8.110 19.064 32.254 1.00 58.53 249 GLU A C 1
ATOM 1923 O O . GLU A 1 249 ? -8.187 19.305 33.462 1.00 58.53 249 GLU A O 1
ATOM 1928 N N . GLN A 1 250 ? -7.046 19.428 31.529 1.00 53.88 250 GLN A N 1
ATOM 1929 C CA . GLN A 1 250 ? -5.886 20.136 32.075 1.00 53.88 250 GLN A CA 1
ATOM 1930 C C . GLN A 1 250 ? -6.084 21.651 32.191 1.00 53.88 250 GLN A C 1
ATOM 1932 O O . GLN A 1 250 ? -5.556 22.241 33.133 1.00 53.88 250 GLN A O 1
ATOM 1937 N N . MET A 1 251 ? -6.852 22.275 31.289 1.00 55.31 251 MET A N 1
ATOM 1938 C CA . MET A 1 251 ? -7.274 23.678 31.425 1.00 55.31 251 MET A CA 1
ATOM 1939 C C . MET A 1 251 ? -8.091 23.903 32.713 1.00 55.31 251 MET A C 1
ATOM 1941 O O . MET A 1 251 ? -7.956 24.945 33.347 1.00 55.31 251 MET A O 1
ATOM 1945 N N . TYR A 1 252 ? -8.866 22.902 33.155 1.00 51.66 252 TYR A N 1
ATOM 1946 C CA . TYR A 1 252 ? -9.789 23.019 34.296 1.00 51.66 252 TYR A CA 1
ATOM 1947 C C . TYR A 1 252 ? -9.387 22.262 35.584 1.00 51.66 252 TYR A C 1
ATOM 1949 O O . TYR A 1 252 ? -10.239 22.003 36.434 1.00 51.66 252 TYR A O 1
ATOM 1957 N N . LEU A 1 253 ? -8.097 21.955 35.789 1.00 46.62 253 LEU A N 1
ATOM 1958 C CA . LEU A 1 253 ? -7.528 21.479 37.072 1.00 46.62 253 LEU A CA 1
ATOM 1959 C C . LEU A 1 253 ? -8.251 20.282 37.746 1.00 46.62 253 LEU A C 1
ATOM 1961 O O . LEU A 1 253 ? -8.404 20.265 38.970 1.00 46.62 253 LEU A O 1
ATOM 1965 N N . LYS A 1 254 ? -8.659 19.239 37.006 1.00 45.06 254 LYS A N 1
ATOM 1966 C CA . LYS A 1 254 ? -9.101 17.968 37.630 1.00 45.06 254 LYS A CA 1
ATOM 1967 C C . LYS A 1 254 ? -8.031 16.861 37.535 1.00 45.06 254 LYS A C 1
ATOM 1969 O O . LYS A 1 254 ? -7.297 16.815 36.550 1.00 45.06 254 LYS A O 1
ATOM 1974 N N . PRO A 1 255 ? -7.905 15.959 38.536 1.00 42.88 255 PRO A N 1
ATOM 1975 C CA . PRO A 1 255 ? -6.912 14.878 38.515 1.00 42.88 255 PRO A CA 1
ATOM 1976 C C . PRO A 1 255 ? -7.254 13.821 37.449 1.00 42.88 255 PRO A C 1
ATOM 1978 O O . PRO A 1 255 ? -8.407 13.410 37.349 1.00 42.88 255 PRO A O 1
ATOM 1981 N N . HIS A 1 256 ? -6.255 13.357 36.686 1.00 49.19 256 HIS A N 1
ATOM 1982 C CA . HIS A 1 256 ? -6.428 12.492 35.505 1.00 49.19 256 HIS A CA 1
ATOM 1983 C C . HIS A 1 256 ? -5.789 11.091 35.657 1.00 49.19 256 HIS A C 1
ATOM 1985 O O . HIS A 1 256 ? -4.815 10.925 36.396 1.00 49.19 256 HIS A O 1
ATOM 1991 N N . SER A 1 257 ? -6.314 10.102 34.913 1.00 40.28 257 SER A N 1
ATOM 1992 C CA . SER A 1 257 ? -5.861 8.695 34.849 1.00 40.28 257 SER A CA 1
ATOM 1993 C C . SER A 1 257 ? -5.235 8.265 33.505 1.00 40.28 257 SER A C 1
ATOM 1995 O O . SER A 1 257 ? -4.866 7.101 33.354 1.00 40.28 257 SER A O 1
ATOM 1997 N N . GLY A 1 258 ? -5.079 9.167 32.530 1.00 44.38 258 GLY A N 1
ATOM 1998 C CA . GLY A 1 258 ? -4.399 8.909 31.251 1.00 44.38 258 GLY A CA 1
ATOM 1999 C C . GLY A 1 258 ? -2.934 9.383 31.190 1.00 44.38 258 GLY A C 1
ATOM 2000 O O . GLY A 1 258 ? -2.352 9.756 32.215 1.00 44.38 258 GLY A O 1
ATOM 2001 N N . PRO A 1 259 ? -2.300 9.340 29.998 1.00 40.22 259 PRO A N 1
ATOM 2002 C CA . PRO A 1 259 ? -0.879 9.642 29.828 1.00 40.22 259 PRO A CA 1
ATOM 2003 C C . PRO A 1 259 ? -0.559 11.077 30.258 1.00 40.22 259 PRO A C 1
ATOM 2005 O O . PRO A 1 259 ? -1.153 12.035 29.764 1.00 40.22 259 PRO A O 1
ATOM 2008 N N . LYS A 1 260 ? 0.384 11.228 31.193 1.00 46.84 260 LYS A N 1
ATOM 2009 C CA . LYS A 1 260 ? 0.854 12.544 31.639 1.00 46.84 260 LYS A CA 1
ATOM 2010 C C . LYS A 1 260 ? 1.645 13.217 30.517 1.00 46.84 260 LYS A C 1
ATOM 2012 O O . LYS A 1 260 ? 2.437 12.554 29.850 1.00 46.84 260 LYS A O 1
ATOM 2017 N N . ARG A 1 261 ? 1.459 14.529 30.364 1.00 51.34 261 ARG A N 1
ATOM 2018 C CA . ARG A 1 261 ? 2.313 15.371 29.517 1.00 51.34 261 ARG A CA 1
ATOM 2019 C C . ARG A 1 261 ? 3.773 15.288 29.941 1.00 51.34 261 ARG A C 1
ATOM 2021 O O . ARG A 1 261 ? 4.060 15.137 31.133 1.00 51.34 261 ARG A O 1
ATOM 2028 N N . THR A 1 262 ? 4.674 15.452 28.981 1.00 54.19 262 THR A N 1
ATOM 2029 C CA . THR A 1 262 ? 6.083 15.728 29.263 1.00 54.19 262 THR A CA 1
ATOM 2030 C C . THR A 1 262 ? 6.318 17.238 29.324 1.00 54.19 262 THR A C 1
ATOM 2032 O O . THR A 1 262 ? 5.464 18.044 28.945 1.00 54.19 262 THR A O 1
ATOM 2035 N N . ALA A 1 263 ? 7.467 17.652 29.861 1.00 49.78 263 ALA A N 1
ATOM 2036 C CA . ALA A 1 263 ? 7.813 19.069 29.983 1.00 49.78 263 ALA A CA 1
ATOM 2037 C C . ALA A 1 263 ? 7.981 19.764 28.616 1.00 49.78 263 ALA A C 1
ATOM 2039 O O . ALA A 1 263 ? 7.943 20.992 28.558 1.00 49.78 263 ALA A O 1
ATOM 2040 N N . GLU A 1 264 ? 8.144 18.994 27.534 1.00 47.06 264 GLU A N 1
ATOM 2041 C CA . GLU A 1 264 ? 8.290 19.507 26.169 1.00 47.06 264 GLU A CA 1
ATOM 2042 C C . GLU A 1 264 ? 6.954 19.789 25.462 1.00 47.06 264 GLU A C 1
ATOM 2044 O O . GLU A 1 264 ? 6.946 20.418 24.403 1.00 47.06 264 GLU A O 1
ATOM 2049 N N . ASP A 1 265 ? 5.819 19.359 26.022 1.00 46.41 265 ASP A N 1
ATOM 2050 C CA . ASP A 1 265 ? 4.519 19.598 25.399 1.00 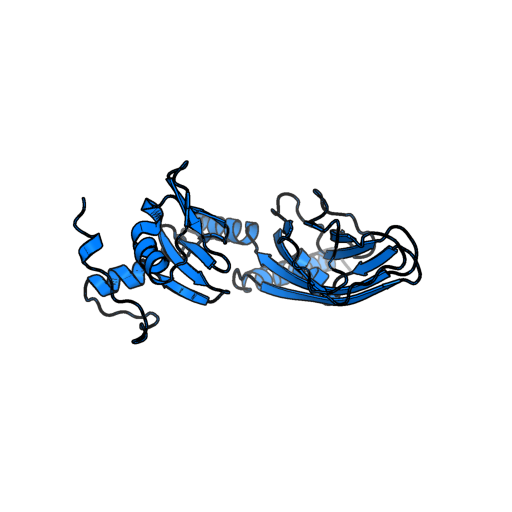46.41 265 ASP A CA 1
ATOM 2051 C C . ASP A 1 265 ? 4.164 21.100 25.443 1.00 46.41 265 ASP A C 1
ATOM 2053 O O . ASP A 1 265 ? 4.286 21.726 26.503 1.00 46.41 265 ASP A O 1
ATOM 2057 N N . PRO A 1 266 ? 3.650 21.702 24.354 1.00 43.84 266 PRO A N 1
ATOM 2058 C CA . PRO A 1 266 ? 3.344 23.132 24.302 1.00 43.84 266 PRO A CA 1
ATOM 2059 C C . PRO A 1 266 ? 2.235 23.508 25.291 1.00 43.84 266 PRO A C 1
ATOM 2061 O O . PRO A 1 266 ? 1.189 22.856 25.368 1.00 43.84 266 PRO A O 1
ATOM 2064 N N . LYS A 1 267 ? 2.464 24.535 26.118 1.00 46.09 267 LYS A N 1
ATOM 2065 C CA . LYS A 1 267 ? 1.452 25.036 27.065 1.00 46.09 267 LYS A CA 1
ATOM 2066 C C . LYS A 1 267 ? 0.233 25.570 26.292 1.00 46.09 267 LYS A C 1
ATOM 2068 O O . LYS A 1 267 ? 0.428 26.134 25.218 1.00 46.09 267 LYS A O 1
ATOM 2073 N N . PRO A 1 268 ? -1.000 25.394 26.802 1.00 41.66 268 PRO A N 1
ATOM 2074 C CA . PRO A 1 268 ? -2.178 25.988 26.182 1.00 41.66 268 PRO A CA 1
ATOM 2075 C C . PRO A 1 268 ? -1.995 27.505 26.105 1.00 41.66 268 PRO A C 1
ATOM 2077 O O . PRO A 1 268 ? -1.637 28.127 27.106 1.00 41.66 268 PRO A O 1
ATOM 2080 N N . ASP A 1 269 ? -2.201 28.085 24.925 1.00 40.00 269 ASP A N 1
ATOM 2081 C CA . ASP A 1 269 ? -2.218 29.536 24.772 1.00 40.00 269 ASP A CA 1
ATOM 2082 C C . ASP A 1 269 ? -3.598 30.055 25.190 1.00 40.00 269 ASP A C 1
ATOM 2084 O O . ASP A 1 269 ? -4.586 29.863 24.483 1.00 40.00 269 ASP A O 1
ATOM 2088 N N . ALA A 1 270 ? -3.662 30.687 26.363 1.00 38.84 270 ALA A N 1
ATOM 2089 C CA . ALA A 1 270 ? -4.887 31.254 26.928 1.00 38.84 270 ALA A CA 1
ATOM 2090 C C . ALA A 1 270 ? -5.464 32.414 26.091 1.00 38.84 270 ALA A C 1
ATOM 2092 O O . ALA A 1 270 ? -6.568 32.880 26.358 1.00 38.84 270 ALA A O 1
ATOM 2093 N N . LYS A 1 271 ? -4.729 32.909 25.086 1.00 34.03 271 LYS A N 1
ATOM 2094 C CA . LYS A 1 271 ? -5.168 34.026 24.240 1.00 34.03 271 LYS A CA 1
ATOM 2095 C C . LYS A 1 271 ? -6.152 33.628 23.139 1.00 34.03 271 LYS A C 1
ATOM 2097 O O . LYS A 1 271 ? -6.800 34.508 22.594 1.00 34.03 271 LYS A O 1
ATOM 2102 N N . LEU A 1 272 ? -6.283 32.338 22.825 1.00 35.09 272 LEU A N 1
ATOM 2103 C CA . LEU A 1 272 ? -7.202 31.846 21.787 1.00 35.09 272 LEU A CA 1
ATOM 2104 C C . LEU A 1 272 ? -8.654 31.662 22.280 1.00 35.09 272 LEU A C 1
ATOM 2106 O O . LEU A 1 272 ? -9.500 31.232 21.504 1.00 35.09 272 LEU A O 1
ATOM 2110 N N . GLU A 1 273 ? -8.943 31.952 23.554 1.00 37.16 273 GLU A N 1
ATOM 2111 C CA . GLU A 1 273 ? -10.271 31.780 24.173 1.00 37.16 273 GLU A CA 1
ATOM 2112 C C . GLU A 1 273 ? -11.143 33.047 24.198 1.00 37.16 273 GLU A C 1
ATOM 2114 O O . GLU A 1 273 ? -12.304 32.950 24.580 1.00 37.16 273 GLU A O 1
ATOM 2119 N N . TYR A 1 274 ? -10.625 34.217 23.805 1.00 30.48 274 TYR A N 1
ATOM 2120 C CA . TYR A 1 274 ? -11.316 35.504 24.011 1.00 30.48 274 TYR A CA 1
ATOM 2121 C C . TYR A 1 274 ? -11.822 36.209 22.740 1.00 30.48 274 TYR A C 1
ATOM 2123 O O . TYR A 1 274 ? -12.271 37.346 22.842 1.00 30.48 274 TYR A O 1
ATOM 2131 N N . ASP A 1 275 ? -11.806 35.546 21.582 1.00 30.84 275 ASP A N 1
ATOM 2132 C CA . ASP A 1 275 ? -12.359 36.091 20.329 1.00 30.84 275 ASP A CA 1
ATOM 2133 C C . ASP A 1 275 ? -13.673 35.384 19.921 1.00 30.84 275 ASP A C 1
ATOM 2135 O O . ASP A 1 275 ? -13.800 34.915 18.790 1.00 30.84 275 ASP A O 1
ATOM 2139 N N . ASP A 1 276 ? -14.637 35.304 20.848 1.00 37.16 276 ASP A N 1
ATOM 2140 C CA . ASP A 1 276 ? -16.074 35.085 20.577 1.00 37.16 276 ASP A CA 1
ATOM 2141 C C . ASP A 1 276 ? -16.898 36.221 21.216 1.00 37.16 276 ASP A C 1
ATOM 2143 O O . ASP A 1 276 ? -16.692 36.503 22.423 1.00 37.16 276 ASP A O 1
#

Organism: Sorangium cellulosum (NCBI:txid56)